Protein AF-A0A919R5H4-F1 (afdb_monomer_lite)

Radius of gyration: 17.79 Å; chains: 1; bounding box: 46×40×50 Å

Organism: NCBI:txid1381558

Sequence (197 aa):
MDTLALVDDRVAYSLDEGGVFTVPLAGGRVRAVPGAGHHHILSWPWVGTPGEHPPSDGTPTFATIRNVDTGEVRAALVKPGERWVHCGVARCQGGFAEGRPFQRSRDGTGQTALPGGASVRGLALDRFYTVHYFARPGRPQSLCDLVTGKCGDLGLRELPAARSGTVILPEVDTRLLDYEVGDQHVVIDLERITRTG

Foldseek 3Di:
DPDWDDDPQWIWAADPQWWIWIAGPVGDDIDTQPPGGRWGPQDPPKTAPDDPDDPPPQDEHRQWIARSVPRDIAGADDDPQWGPWYDHPFKIWTAGPVQWIWIDTRPRPPIDTDDGQWDWDDCAPVFWIKIFRPPDAQRWIWIAGPVVRDIDTPLHGFDPDDDDGPPQPQPRGNFWTWGDDVPDIDIDGNVPPDPPD

pLDDT: mean 84.37, std 13.57, range [37.03, 97.69]

Secondary structure (DSSP, 8-state):
---EEEETTEEEEE-TTS-EEEEETT----EEPTT-TT-EEEETTEEEES-SS--TTTPPBTSEEEETTT--EEEPP--TTEEEEEE-SSEEEEEETTTEEEEEETTS-S-EEPPTTSEEEEEETTTEEEEE-TTSTT--EEEEETTT--EEE------SSSSS------EE-SSEEEEEETTEEEEEEGGG-----

Structure (mmCIF, N/CA/C/O backbone):
data_AF-A0A919R5H4-F1
#
_entry.id   AF-A0A919R5H4-F1
#
loop_
_atom_site.group_PDB
_atom_site.id
_atom_site.type_symbol
_atom_site.label_atom_id
_atom_site.label_alt_id
_atom_site.label_comp_id
_atom_site.label_asym_id
_atom_site.label_entity_id
_atom_site.label_seq_id
_atom_site.pdbx_PDB_ins_code
_atom_site.Cartn_x
_atom_site.Cartn_y
_atom_site.Cartn_z
_atom_site.occupancy
_atom_site.B_iso_or_equiv
_atom_site.auth_seq_id
_atom_site.auth_comp_id
_atom_site.auth_asym_id
_atom_site.auth_atom_id
_atom_site.pdbx_PDB_model_num
ATOM 1 N N . MET A 1 1 ? -15.283 6.751 -1.195 1.00 57.06 1 MET A N 1
ATOM 2 C CA . MET A 1 1 ? -14.921 5.456 -0.576 1.00 57.06 1 MET A CA 1
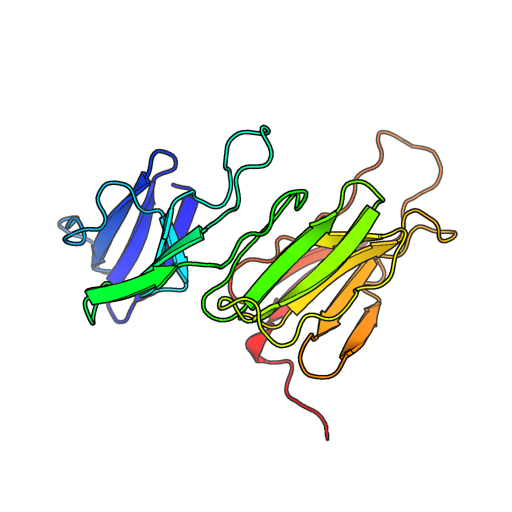ATOM 3 C C . MET A 1 1 ? -13.641 5.079 -1.256 1.00 57.06 1 MET A C 1
ATOM 5 O O . MET A 1 1 ? -13.663 4.973 -2.476 1.00 57.06 1 MET A O 1
ATOM 9 N N . ASP A 1 2 ? -12.573 4.931 -0.487 1.00 81.38 2 ASP A N 1
ATOM 10 C CA . ASP A 1 2 ? -11.224 4.793 -1.030 1.00 81.38 2 ASP A CA 1
ATOM 11 C C . ASP A 1 2 ? -10.798 3.324 -1.100 1.00 81.38 2 ASP A C 1
ATOM 13 O O . ASP A 1 2 ? -10.317 2.879 -2.134 1.00 81.38 2 ASP A O 1
ATOM 17 N N . THR A 1 3 ? -11.064 2.546 -0.048 1.00 87.56 3 THR A N 1
ATOM 18 C CA . THR A 1 3 ? -10.654 1.141 0.061 1.00 87.56 3 THR A CA 1
ATOM 19 C C . THR A 1 3 ? -11.752 0.300 0.709 1.00 87.56 3 THR A C 1
ATOM 21 O O . THR A 1 3 ? -12.469 0.763 1.602 1.00 87.56 3 THR A O 1
ATOM 24 N N . LEU A 1 4 ? -11.859 -0.968 0.303 1.00 91.12 4 LEU A N 1
ATOM 25 C CA . LEU A 1 4 ? -12.694 -1.977 0.956 1.00 91.12 4 LEU A CA 1
ATOM 26 C C .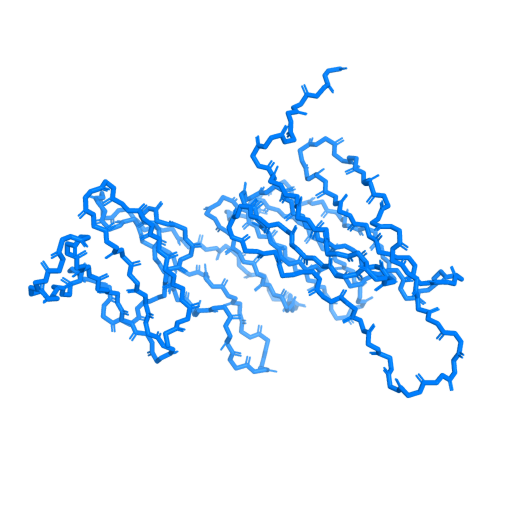 LEU A 1 4 ? -11.937 -3.292 1.155 1.00 91.12 4 LEU A C 1
ATOM 28 O O . LEU A 1 4 ? -10.999 -3.602 0.427 1.00 91.12 4 LEU A O 1
ATOM 32 N N . ALA A 1 5 ? -12.384 -4.084 2.123 1.00 90.12 5 ALA A N 1
ATOM 33 C CA . ALA A 1 5 ? -11.915 -5.436 2.376 1.00 90.12 5 ALA A CA 1
ATOM 34 C C . ALA A 1 5 ? -13.089 -6.339 2.775 1.00 90.12 5 ALA A C 1
ATOM 36 O O . ALA A 1 5 ? -13.999 -5.922 3.496 1.00 90.12 5 ALA A O 1
ATOM 37 N N . LEU A 1 6 ? -13.052 -7.594 2.330 1.00 91.12 6 LEU A N 1
ATOM 38 C CA . LEU A 1 6 ? -13.943 -8.640 2.827 1.00 91.12 6 LEU A CA 1
ATOM 39 C C . LEU A 1 6 ? -13.358 -9.221 4.116 1.00 91.12 6 LEU A C 1
ATOM 41 O O . LEU A 1 6 ? -12.192 -9.609 4.147 1.00 91.12 6 LEU A O 1
ATOM 45 N N . VAL A 1 7 ? -14.169 -9.270 5.169 1.00 91.19 7 VAL A N 1
ATOM 46 C CA . VAL A 1 7 ? -13.780 -9.731 6.506 1.00 91.19 7 VAL A CA 1
ATOM 47 C C . VAL A 1 7 ? -14.868 -10.665 7.009 1.00 91.19 7 VAL A C 1
ATOM 49 O O . VAL A 1 7 ? -15.919 -10.206 7.453 1.00 91.19 7 VAL A O 1
ATOM 52 N N . ASP A 1 8 ? -14.627 -11.970 6.913 1.00 91.69 8 ASP A N 1
ATOM 53 C CA . ASP A 1 8 ? -15.598 -13.012 7.257 1.00 91.69 8 ASP A CA 1
ATOM 54 C C . ASP A 1 8 ? -16.975 -12.771 6.599 1.00 91.69 8 ASP A C 1
ATOM 56 O O . ASP A 1 8 ? -17.109 -12.828 5.376 1.00 91.69 8 ASP A O 1
ATOM 60 N N . ASP A 1 9 ? -18.004 -12.480 7.399 1.00 95.12 9 ASP A N 1
ATOM 61 C CA . ASP A 1 9 ? -19.378 -12.211 6.974 1.00 95.12 9 ASP A CA 1
ATOM 62 C C . ASP A 1 9 ? -19.665 -10.713 6.755 1.00 95.12 9 ASP A C 1
ATOM 64 O O . ASP A 1 9 ? -20.827 -10.288 6.736 1.00 95.12 9 ASP A O 1
ATOM 68 N N . ARG A 1 10 ? -18.624 -9.884 6.614 1.00 96.00 10 ARG A N 1
ATOM 69 C CA . ARG A 1 10 ? -18.712 -8.417 6.590 1.00 96.00 10 ARG A CA 1
ATOM 70 C C . ARG A 1 10 ? -17.859 -7.803 5.486 1.00 96.00 10 ARG A C 1
ATOM 72 O O . ARG A 1 10 ? -16.877 -8.373 5.023 1.00 96.00 10 ARG A O 1
ATOM 79 N N . VAL A 1 11 ? -18.212 -6.577 5.129 1.00 96.00 11 VAL A N 1
ATOM 80 C CA . VAL A 1 11 ? -17.353 -5.654 4.387 1.00 96.00 11 VAL A CA 1
ATOM 81 C C . VAL A 1 11 ? -16.816 -4.631 5.375 1.00 96.00 11 VAL A C 1
ATOM 83 O O . VAL A 1 11 ? -17.603 -3.989 6.074 1.00 96.00 11 VAL A O 1
ATOM 86 N N . ALA A 1 12 ? -15.500 -4.465 5.421 1.00 96.50 12 ALA A N 1
ATOM 87 C CA . ALA A 1 12 ? -14.858 -3.285 5.977 1.00 96.50 12 ALA A CA 1
ATOM 88 C C . ALA A 1 12 ? -14.580 -2.294 4.842 1.00 96.50 12 ALA A C 1
ATOM 90 O O . ALA A 1 12 ? -14.165 -2.703 3.763 1.00 96.50 12 ALA A O 1
ATOM 91 N N . TYR A 1 13 ? -14.805 -1.003 5.060 1.00 95.44 13 TYR A N 1
ATOM 92 C CA . TYR A 1 13 ? -14.504 0.027 4.065 1.00 95.44 13 TYR A CA 1
ATOM 93 C C . TYR A 1 13 ? -14.085 1.337 4.729 1.00 95.44 13 TYR A C 1
ATOM 95 O O . TYR A 1 13 ? -14.475 1.613 5.869 1.00 95.44 13 TYR A O 1
ATOM 103 N N . SER A 1 14 ? -13.305 2.146 4.017 1.00 94.50 14 SER A N 1
ATOM 104 C CA . SER A 1 14 ? -12.934 3.501 4.425 1.00 94.50 14 SER A CA 1
ATOM 105 C C . SER A 1 14 ? -13.488 4.575 3.486 1.00 94.50 14 SER A C 1
ATOM 107 O O . SER A 1 14 ? -13.929 4.312 2.361 1.00 94.50 14 SER A O 1
ATOM 109 N N . LEU A 1 15 ? -13.578 5.799 4.005 1.00 92.50 15 LEU A N 1
ATOM 110 C CA . LEU A 1 15 ? -14.010 6.980 3.260 1.00 92.50 15 LEU A CA 1
ATOM 111 C C . LEU A 1 15 ? -12.802 7.817 2.829 1.00 92.50 15 LEU A C 1
ATOM 113 O O . LEU A 1 15 ? -11.768 7.803 3.489 1.00 92.50 15 LEU A O 1
ATOM 117 N N . ASP A 1 16 ? -12.976 8.612 1.773 1.00 85.88 16 ASP A N 1
ATOM 118 C CA . ASP A 1 16 ? -11.892 9.412 1.177 1.00 85.88 16 ASP A CA 1
ATOM 119 C C . ASP A 1 16 ? -11.369 10.491 2.139 1.00 85.88 16 ASP A C 1
ATOM 121 O O . ASP A 1 16 ? -10.184 10.804 2.147 1.00 85.88 16 ASP A O 1
ATOM 125 N N . GLU A 1 17 ? -12.240 11.027 2.997 1.00 86.88 17 GLU A N 1
ATOM 126 C CA . GLU A 1 17 ? -11.883 11.982 4.059 1.00 86.88 17 GLU A CA 1
ATOM 127 C C . GLU A 1 17 ? -11.378 11.291 5.345 1.00 86.88 17 GLU A C 1
ATOM 129 O O . GLU A 1 17 ? -11.086 11.948 6.346 1.00 86.88 17 GLU A O 1
ATOM 134 N N . GLY A 1 18 ? -11.273 9.960 5.327 1.00 85.94 18 GLY A N 1
ATOM 135 C CA . GLY A 1 18 ? -10.966 9.119 6.476 1.00 85.94 18 GLY A CA 1
ATOM 136 C C . GLY A 1 18 ? -12.213 8.631 7.219 1.00 85.94 18 GLY A C 1
ATOM 137 O O . GLY A 1 18 ? -13.327 9.129 7.054 1.00 85.94 18 GLY A O 1
ATOM 138 N N . GLY A 1 19 ? -12.015 7.611 8.053 1.00 96.06 19 GLY A N 1
ATOM 139 C CA . GLY A 1 19 ? -13.081 6.933 8.786 1.00 96.06 19 GLY A CA 1
ATOM 140 C C . GLY A 1 19 ? -13.311 5.528 8.250 1.00 96.06 19 GLY A C 1
ATOM 141 O O . GLY A 1 19 ? -13.574 5.343 7.064 1.00 96.06 19 GLY A O 1
ATOM 142 N N . VAL A 1 20 ? -13.230 4.538 9.140 1.00 97.50 20 VAL A N 1
ATOM 143 C CA . VAL A 1 20 ? -13.392 3.119 8.796 1.00 97.50 20 VAL A CA 1
ATOM 144 C C . VAL A 1 20 ? -14.684 2.569 9.381 1.00 97.50 20 VAL A C 1
ATOM 146 O O . VAL A 1 20 ? -15.008 2.788 10.553 1.00 97.50 20 VAL A O 1
ATOM 149 N N . PHE A 1 21 ? -15.414 1.819 8.566 1.00 97.69 21 PHE A N 1
ATOM 150 C CA . PHE A 1 21 ? -16.719 1.266 8.888 1.00 97.69 21 PHE A CA 1
ATOM 151 C C . PHE A 1 21 ? -16.797 -0.209 8.504 1.00 97.69 21 PHE A C 1
ATOM 153 O O . PHE A 1 21 ? -16.031 -0.699 7.681 1.00 97.69 21 PHE A O 1
ATOM 160 N N . THR A 1 22 ? -17.751 -0.915 9.104 1.00 97.62 22 THR A N 1
ATOM 161 C CA . THR A 1 22 ? -18.103 -2.292 8.754 1.00 97.62 22 THR A CA 1
ATOM 162 C C . THR A 1 22 ? -19.600 -2.427 8.518 1.00 97.62 22 THR A C 1
ATOM 164 O O . THR A 1 22 ? -20.409 -1.748 9.159 1.00 97.62 22 THR A O 1
ATOM 167 N N . VAL A 1 23 ? -19.983 -3.329 7.620 1.00 97.62 23 VAL A N 1
ATOM 168 C CA . VAL A 1 23 ? -21.377 -3.695 7.349 1.00 97.62 23 VAL A CA 1
ATOM 169 C C . VAL A 1 23 ? -21.468 -5.200 7.064 1.00 97.62 23 VAL A C 1
ATOM 171 O O . VAL A 1 23 ? -20.581 -5.727 6.397 1.00 97.62 23 VAL A O 1
ATOM 174 N N . PRO A 1 24 ? -22.484 -5.930 7.566 1.00 97.50 24 PRO A N 1
ATOM 175 C CA . PRO A 1 24 ? -22.670 -7.336 7.207 1.00 97.50 24 PRO A CA 1
ATOM 176 C C . PRO A 1 24 ? -22.891 -7.514 5.699 1.00 97.50 24 PRO A C 1
ATOM 178 O O . PRO A 1 24 ? -23.584 -6.707 5.081 1.00 97.50 24 PRO A O 1
ATOM 181 N N . LEU A 1 25 ? -22.371 -8.600 5.123 1.00 95.62 25 LEU A N 1
ATOM 182 C CA . LEU A 1 25 ? -22.540 -8.935 3.702 1.00 95.62 25 LEU A CA 1
ATOM 183 C C . LEU A 1 25 ? -24.003 -9.170 3.322 1.00 95.62 25 LEU A C 1
ATOM 185 O O . LEU A 1 25 ? -24.420 -8.825 2.222 1.00 95.62 25 LEU A O 1
ATOM 189 N N . ALA A 1 26 ? -24.803 -9.692 4.253 1.00 95.56 26 ALA A N 1
ATOM 190 C CA . ALA A 1 26 ? -26.250 -9.830 4.086 1.00 95.56 26 ALA A CA 1
ATOM 191 C C . ALA A 1 26 ? -27.002 -8.478 4.091 1.00 95.56 26 ALA A C 1
ATOM 193 O O . ALA A 1 26 ? -28.226 -8.451 3.971 1.00 95.56 26 ALA A O 1
ATOM 194 N N . GLY A 1 27 ? -26.288 -7.360 4.249 1.00 92.62 27 GLY A N 1
ATOM 195 C CA . GLY A 1 27 ? -26.850 -6.034 4.463 1.00 92.62 27 GLY A CA 1
ATOM 196 C C . GLY A 1 27 ? -27.203 -5.772 5.930 1.00 92.62 27 GLY A C 1
ATOM 197 O O . GLY A 1 27 ? -27.227 -6.668 6.775 1.00 92.62 27 GLY A O 1
ATOM 198 N N . GLY A 1 28 ? -27.460 -4.503 6.255 1.00 94.94 28 GLY A N 1
ATOM 199 C CA . GLY A 1 28 ? -27.881 -4.087 7.592 1.00 94.94 28 GLY A CA 1
ATOM 200 C C . GLY A 1 28 ? -27.190 -2.820 8.081 1.00 94.94 28 GLY A C 1
ATOM 201 O O . GLY A 1 28 ? -26.788 -1.956 7.305 1.00 94.94 28 GLY A O 1
ATOM 202 N N . ARG A 1 29 ? -27.087 -2.688 9.407 1.00 96.75 29 ARG A N 1
ATOM 203 C CA . ARG A 1 29 ? -26.566 -1.477 10.049 1.00 96.75 29 ARG A CA 1
ATOM 204 C C . ARG A 1 29 ? -25.050 -1.361 9.882 1.00 96.75 29 ARG A C 1
ATOM 206 O O . ARG A 1 29 ? -24.311 -2.200 10.397 1.00 96.75 29 ARG A O 1
ATOM 213 N N . VAL A 1 30 ? -24.616 -0.255 9.282 1.00 97.12 30 VAL A N 1
ATOM 214 C CA . VAL A 1 30 ? -23.219 0.198 9.270 1.00 97.12 30 VAL A CA 1
ATOM 215 C C . VAL A 1 30 ? -22.747 0.503 10.695 1.00 97.12 30 VAL A C 1
ATOM 217 O O . VAL A 1 30 ? -23.456 1.146 11.477 1.00 97.12 30 VAL A O 1
ATOM 220 N N . ARG A 1 31 ? -21.537 0.057 11.040 1.00 97.44 31 ARG A N 1
ATOM 221 C CA . ARG A 1 31 ? -20.882 0.313 12.329 1.00 97.44 31 ARG A CA 1
ATOM 222 C C . ARG A 1 31 ? -19.518 0.949 12.105 1.00 97.44 31 ARG A C 1
ATOM 224 O O . ARG A 1 31 ? -18.705 0.396 11.375 1.00 97.44 31 ARG A O 1
ATOM 231 N N . ALA A 1 32 ? -19.255 2.073 12.765 1.00 97.56 32 ALA A N 1
ATOM 232 C CA . ALA A 1 32 ? -17.914 2.645 12.805 1.00 97.56 32 ALA A CA 1
ATOM 233 C C . ALA A 1 32 ? -16.954 1.700 13.541 1.00 97.56 32 ALA A C 1
ATOM 235 O O . ALA A 1 32 ? -17.324 1.110 14.561 1.00 97.56 32 ALA A O 1
ATOM 236 N N . VAL A 1 33 ? -15.729 1.576 13.035 1.00 97.31 33 VAL A N 1
ATOM 237 C CA . VAL A 1 33 ? -14.657 0.835 13.701 1.00 97.31 33 VAL A CA 1
ATOM 238 C C . VAL A 1 33 ? -14.062 1.722 14.804 1.00 97.31 33 VAL A C 1
ATOM 240 O O . VAL A 1 33 ? -13.615 2.840 14.518 1.00 97.31 33 VAL A O 1
ATOM 243 N N . PRO A 1 34 ? -14.062 1.278 16.075 1.00 95.06 34 PRO A N 1
ATOM 244 C CA . PRO A 1 34 ? -13.534 2.073 17.179 1.00 95.06 34 PRO A CA 1
ATOM 245 C C . PRO A 1 34 ? -12.084 2.518 16.948 1.00 95.06 34 PRO A C 1
ATOM 247 O O . PRO A 1 34 ? -11.234 1.732 16.542 1.00 95.06 34 PRO A O 1
ATOM 250 N N . GLY A 1 35 ? -11.795 3.796 17.209 1.00 92.50 35 GLY A N 1
ATOM 251 C CA . GLY A 1 35 ? -10.446 4.359 17.065 1.00 92.50 35 GLY A CA 1
ATOM 252 C C . GLY A 1 35 ? -9.987 4.623 15.623 1.00 92.50 35 GLY A C 1
ATOM 253 O O . GLY A 1 35 ? -8.880 5.123 15.439 1.00 92.50 35 GLY A O 1
ATOM 254 N N . ALA A 1 36 ? -10.824 4.355 14.615 1.00 96.12 36 ALA A N 1
ATOM 255 C CA . ALA A 1 36 ? -10.475 4.478 13.198 1.00 96.12 36 ALA A CA 1
ATOM 256 C C . ALA A 1 36 ? -11.157 5.665 12.481 1.00 96.12 36 ALA A C 1
ATOM 258 O O . ALA A 1 36 ? -11.194 5.706 11.257 1.00 96.12 36 ALA A O 1
ATOM 259 N N . GLY A 1 37 ? -11.681 6.649 13.223 1.00 94.94 37 GLY A N 1
ATOM 260 C CA . GLY A 1 37 ? -12.508 7.747 12.685 1.00 94.94 37 GLY A CA 1
ATOM 261 C C . GLY A 1 37 ? -11.820 8.711 11.706 1.00 94.94 37 GLY A C 1
ATOM 262 O O . GLY A 1 37 ? -12.507 9.421 10.989 1.00 94.94 37 GLY A O 1
ATOM 263 N N . HIS A 1 38 ? -10.487 8.708 11.655 1.00 93.69 38 HIS A N 1
ATOM 264 C CA . HIS A 1 38 ? -9.682 9.487 10.702 1.00 93.69 38 HIS A CA 1
ATOM 265 C C . HIS A 1 38 ? -8.728 8.609 9.886 1.00 93.69 38 HIS A C 1
ATOM 267 O O . HIS A 1 38 ? -7.829 9.127 9.241 1.00 93.69 38 HIS A O 1
ATOM 273 N N . HIS A 1 39 ? -8.858 7.285 9.990 1.00 96.44 39 HIS A N 1
ATOM 274 C CA . HIS A 1 39 ? -7.941 6.350 9.346 1.00 96.44 39 HIS A CA 1
ATOM 275 C C . HIS A 1 39 ? -8.505 5.870 8.010 1.00 96.44 39 HIS A C 1
ATOM 277 O O . HIS A 1 39 ? -9.717 5.888 7.795 1.00 96.44 39 HIS A O 1
ATOM 283 N N . HIS A 1 40 ? -7.608 5.382 7.164 1.00 95.12 40 HIS A N 1
ATOM 284 C CA . HIS A 1 40 ? -7.896 4.707 5.904 1.00 95.12 40 HIS A CA 1
ATOM 285 C C . HIS A 1 40 ? -7.494 3.238 6.026 1.00 95.12 40 HIS A C 1
ATOM 287 O O . HIS A 1 40 ? -6.570 2.919 6.783 1.00 95.12 40 HIS A O 1
ATOM 293 N N . ILE A 1 41 ? -8.161 2.331 5.313 1.00 93.75 41 ILE A N 1
ATOM 294 C CA . ILE A 1 41 ? -7.731 0.930 5.275 1.00 93.75 41 ILE A CA 1
ATOM 295 C C . ILE A 1 41 ? -6.452 0.841 4.435 1.00 93.75 41 ILE A C 1
ATOM 297 O O . ILE A 1 41 ? -6.463 1.178 3.255 1.00 93.75 41 ILE A O 1
ATOM 301 N N . LEU A 1 42 ? -5.367 0.360 5.052 1.00 91.38 42 LEU A N 1
ATOM 302 C CA . LEU A 1 42 ? -4.140 -0.028 4.348 1.00 91.38 42 LEU A CA 1
ATOM 303 C C . LEU A 1 42 ? -4.249 -1.480 3.872 1.00 91.38 42 LEU A C 1
ATOM 305 O O . LEU A 1 42 ? -4.064 -1.795 2.705 1.00 91.38 42 LEU A O 1
ATOM 309 N N . SER A 1 43 ? -4.525 -2.378 4.814 1.00 90.12 43 SER A N 1
ATOM 310 C CA . SER A 1 43 ? -4.737 -3.806 4.587 1.00 90.12 43 SER A CA 1
ATOM 311 C C . SER A 1 43 ? -5.373 -4.351 5.848 1.00 90.12 43 SER A C 1
ATOM 313 O O . SER A 1 43 ? -4.754 -4.285 6.907 1.00 90.12 43 SER A O 1
ATOM 315 N N . TRP A 1 44 ? -6.619 -4.816 5.780 1.00 92.31 44 TRP A N 1
ATOM 316 C CA . TRP A 1 44 ? -7.339 -5.229 6.983 1.00 92.31 44 TRP A CA 1
ATOM 317 C C . TRP A 1 44 ? -6.551 -6.295 7.778 1.00 92.31 44 TRP A C 1
ATOM 319 O O . TRP A 1 44 ? -6.067 -7.251 7.170 1.00 92.31 44 TRP A O 1
ATOM 329 N N . PRO A 1 45 ? -6.400 -6.170 9.117 1.00 95.44 45 PRO A N 1
ATOM 330 C CA . PRO A 1 45 ? -7.015 -5.190 10.032 1.00 95.44 45 PRO A CA 1
ATOM 331 C C . PRO A 1 45 ? -6.176 -3.922 10.299 1.00 95.44 45 PRO A C 1
ATOM 333 O O . PRO A 1 45 ? -6.418 -3.195 11.264 1.00 95.44 45 PRO A O 1
ATOM 336 N N . TRP A 1 46 ? -5.162 -3.638 9.488 1.00 96.12 46 TRP A N 1
ATOM 337 C CA . TRP A 1 46 ? -4.349 -2.428 9.580 1.00 96.12 46 TRP A CA 1
ATOM 338 C C . TRP A 1 46 ? -5.007 -1.237 8.885 1.00 96.12 46 TRP A C 1
ATOM 340 O O . TRP A 1 46 ? -5.249 -1.230 7.675 1.00 96.12 46 TRP A O 1
ATOM 350 N N . VAL A 1 47 ? -5.233 -0.192 9.673 1.00 96.56 47 VAL A N 1
ATOM 351 C CA . VAL A 1 47 ? -5.737 1.111 9.233 1.00 96.56 47 VAL A CA 1
ATOM 352 C C . VAL A 1 47 ? -4.700 2.178 9.558 1.00 96.56 47 VAL A C 1
ATOM 354 O O . VAL A 1 47 ? -3.952 2.026 10.520 1.00 96.56 47 VAL A O 1
ATOM 357 N N . GLY A 1 48 ? -4.618 3.265 8.802 1.00 95.38 48 GLY A N 1
ATOM 358 C CA . GLY A 1 48 ? -3.552 4.241 9.011 1.00 95.38 48 GLY A CA 1
ATOM 359 C C . GLY A 1 48 ? -3.839 5.634 8.500 1.00 95.38 48 GLY A C 1
ATOM 360 O O . GLY A 1 48 ? -4.866 5.897 7.878 1.00 95.38 48 GLY A O 1
ATOM 361 N N . THR A 1 49 ? -2.900 6.520 8.807 1.00 93.62 49 THR A N 1
ATOM 362 C CA . THR A 1 49 ? -2.859 7.896 8.330 1.00 93.62 49 THR A CA 1
ATOM 363 C C . THR A 1 49 ? -1.419 8.312 8.021 1.00 93.62 49 THR A C 1
ATOM 365 O O . THR A 1 49 ? -0.470 7.815 8.645 1.00 93.62 49 THR A O 1
ATOM 368 N N . PRO A 1 50 ? -1.229 9.268 7.104 1.00 91.94 50 PRO A N 1
ATOM 369 C CA . PRO A 1 50 ? -2.170 9.705 6.055 1.00 91.94 50 PRO A CA 1
ATOM 370 C C . PRO A 1 50 ? -2.587 8.551 5.121 1.00 91.94 50 PRO A C 1
ATOM 372 O O . PRO A 1 50 ? -1.915 7.525 5.111 1.00 91.94 50 PRO A O 1
ATOM 375 N N . GLY A 1 51 ? -3.707 8.669 4.401 1.00 88.25 51 GLY A N 1
ATOM 376 C CA . GLY A 1 51 ? -4.168 7.636 3.457 1.00 88.25 51 GLY A CA 1
ATOM 377 C C . GLY A 1 51 ? -3.314 7.530 2.187 1.00 88.25 51 GLY A C 1
ATOM 378 O O . GLY A 1 51 ? -2.240 8.126 2.099 1.00 88.25 51 GLY A O 1
ATOM 379 N N . GLU A 1 52 ? -3.810 6.797 1.185 1.00 82.25 52 GLU A N 1
ATOM 380 C CA . GLU A 1 52 ? -3.097 6.553 -0.086 1.00 82.25 52 GLU A CA 1
ATOM 381 C C . GLU A 1 52 ? -2.914 7.814 -0.942 1.00 82.25 52 GLU A C 1
ATOM 383 O O . GLU A 1 52 ? -1.963 7.928 -1.713 1.00 82.25 52 GLU A O 1
ATOM 388 N N . HIS A 1 53 ? -3.795 8.797 -0.755 1.00 79.94 53 HIS A N 1
ATOM 389 C CA . HIS A 1 53 ? -3.818 10.047 -1.509 1.00 79.94 53 HIS A CA 1
ATOM 390 C C . HIS A 1 53 ? -3.507 11.248 -0.599 1.00 79.94 53 HIS A C 1
ATOM 392 O O . HIS A 1 53 ? -4.385 12.078 -0.349 1.00 79.94 53 HIS A O 1
ATOM 398 N N . PRO A 1 54 ? -2.283 11.353 -0.046 1.00 75.25 54 PRO A N 1
ATOM 399 C CA . PRO A 1 54 ? -1.903 12.490 0.775 1.00 75.25 54 PRO A CA 1
ATOM 400 C C . PRO A 1 54 ? -1.775 13.751 -0.098 1.00 75.25 54 PRO A C 1
ATOM 402 O O . PRO A 1 54 ? -1.673 13.656 -1.327 1.00 75.25 54 PRO A O 1
ATOM 405 N N . PRO A 1 55 ? -1.721 14.947 0.515 1.00 76.06 55 PRO A N 1
ATOM 406 C CA . PRO A 1 55 ? -1.374 16.165 -0.204 1.00 76.06 55 PRO A CA 1
ATOM 407 C C . PRO A 1 55 ? -0.066 16.007 -0.996 1.00 76.06 55 PRO A C 1
ATOM 409 O O . PRO A 1 55 ? 0.868 15.325 -0.573 1.00 76.06 55 PRO A O 1
ATOM 412 N N . SER A 1 56 ? 0.042 16.697 -2.134 1.00 74.62 56 SER A N 1
ATOM 413 C CA . SER A 1 56 ? 1.227 16.660 -3.011 1.00 74.62 56 SER A CA 1
ATOM 414 C C . SER A 1 56 ? 2.468 17.371 -2.438 1.00 74.62 56 SER A C 1
ATOM 416 O O . SER A 1 56 ? 3.359 17.768 -3.188 1.00 74.62 56 SER A O 1
ATOM 418 N N . ASP A 1 57 ? 2.536 17.559 -1.121 1.00 80.62 57 ASP A N 1
ATOM 419 C CA . ASP A 1 57 ? 3.631 18.211 -0.394 1.00 80.62 57 ASP A CA 1
ATOM 420 C C . ASP A 1 57 ? 4.760 17.239 0.002 1.00 80.62 57 ASP A C 1
ATOM 422 O O . ASP A 1 57 ? 5.739 17.634 0.636 1.00 80.62 57 ASP A O 1
ATOM 426 N N . GLY A 1 58 ? 4.654 15.974 -0.415 1.00 79.38 58 GLY A N 1
ATOM 427 C CA . GLY A 1 58 ? 5.625 14.926 -0.105 1.00 79.38 58 GLY A CA 1
ATOM 428 C C . GLY A 1 58 ? 5.363 14.218 1.221 1.00 79.38 58 GLY A C 1
ATOM 429 O O . GLY A 1 58 ? 6.220 13.451 1.664 1.00 79.38 58 GLY A O 1
ATOM 430 N N . THR A 1 59 ? 4.200 14.446 1.833 1.00 88.19 59 THR A N 1
ATOM 431 C CA . THR A 1 59 ? 3.765 13.725 3.024 1.00 88.19 59 THR A CA 1
ATOM 432 C C . THR A 1 59 ? 3.786 12.202 2.794 1.00 88.19 59 THR A C 1
ATOM 434 O O . THR A 1 59 ? 3.259 11.726 1.787 1.00 88.19 59 THR A O 1
ATOM 437 N N . PRO A 1 60 ? 4.388 11.418 3.709 1.00 90.25 60 PRO A N 1
ATOM 438 C CA . PRO A 1 60 ? 4.426 9.961 3.606 1.00 90.25 60 PRO A CA 1
ATOM 439 C C . PRO A 1 60 ? 3.030 9.337 3.748 1.00 90.25 60 PRO A C 1
ATOM 441 O O . PRO A 1 60 ? 2.285 9.713 4.655 1.00 90.25 60 PRO A O 1
ATOM 444 N N . THR A 1 61 ? 2.694 8.341 2.922 1.00 91.19 61 THR A N 1
ATOM 445 C CA . THR A 1 61 ? 1.460 7.554 3.109 1.00 91.19 61 THR A CA 1
ATOM 446 C C . THR A 1 61 ? 1.627 6.548 4.239 1.00 91.19 61 THR A C 1
ATOM 448 O O . THR A 1 61 ? 2.711 5.997 4.458 1.00 91.19 61 THR A O 1
ATOM 451 N N . PHE A 1 62 ? 0.544 6.322 4.981 1.00 93.44 62 PHE A N 1
ATOM 452 C CA . PHE A 1 62 ? 0.437 5.334 6.052 1.00 93.44 62 PHE A CA 1
ATOM 453 C C . PHE A 1 62 ? 1.621 5.360 7.031 1.00 93.44 62 PHE A C 1
ATOM 455 O O . PHE A 1 62 ? 2.089 4.324 7.522 1.00 93.44 62 PHE A O 1
ATOM 462 N N . ALA A 1 63 ? 2.115 6.562 7.341 1.00 94.25 63 ALA A N 1
ATOM 463 C CA . ALA A 1 63 ? 3.244 6.774 8.242 1.00 94.25 63 ALA A CA 1
ATOM 464 C C . ALA A 1 63 ? 2.948 6.283 9.665 1.00 94.25 63 ALA A C 1
ATOM 466 O O . ALA A 1 63 ? 3.850 5.820 10.360 1.00 94.25 63 ALA A O 1
ATOM 467 N N . THR A 1 64 ? 1.682 6.305 10.082 1.00 96.00 64 THR A N 1
ATOM 468 C CA . THR A 1 64 ? 1.206 5.659 11.309 1.00 96.00 64 THR A CA 1
ATOM 469 C C . THR A 1 64 ? 0.086 4.689 10.967 1.00 96.00 64 THR A C 1
ATOM 471 O O . THR A 1 64 ? -0.850 5.049 10.260 1.00 96.00 64 THR A O 1
ATOM 474 N N . ILE A 1 65 ? 0.179 3.458 11.469 1.00 97.06 65 ILE A N 1
ATOM 475 C CA . ILE A 1 65 ? -0.855 2.432 11.305 1.00 97.06 65 ILE A CA 1
ATOM 476 C C . ILE A 1 65 ? -1.261 1.866 12.660 1.00 97.06 65 ILE A C 1
ATOM 478 O O . ILE A 1 65 ? -0.465 1.841 13.601 1.00 97.06 65 ILE A O 1
ATOM 482 N N . ARG A 1 66 ? -2.492 1.378 12.734 1.00 97.69 66 ARG A 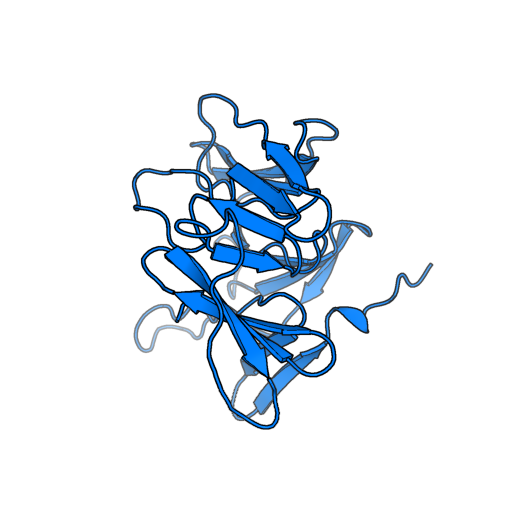N 1
ATOM 483 C CA . ARG A 1 66 ? -3.100 0.703 13.870 1.00 97.69 66 ARG A CA 1
ATOM 484 C C . ARG A 1 66 ? -3.742 -0.592 13.395 1.00 97.69 66 ARG A C 1
ATOM 486 O O . ARG A 1 66 ? -4.485 -0.580 12.421 1.00 97.69 66 ARG A O 1
ATOM 493 N N . ASN A 1 67 ? -3.513 -1.678 14.115 1.00 97.62 67 ASN A N 1
ATOM 494 C CA . ASN A 1 67 ? -4.310 -2.885 13.986 1.00 97.62 67 ASN A CA 1
ATOM 495 C C . ASN A 1 67 ? -5.589 -2.703 14.811 1.00 97.62 67 ASN A C 1
ATOM 497 O O . ASN A 1 67 ? -5.514 -2.463 16.018 1.00 97.62 67 ASN A O 1
ATOM 501 N N . VAL A 1 68 ? -6.756 -2.753 14.173 1.00 97.19 68 VAL A N 1
ATOM 502 C CA . VAL A 1 68 ? -8.032 -2.482 14.858 1.00 97.19 68 VAL A CA 1
ATOM 503 C C . VAL A 1 68 ? -8.515 -3.639 15.730 1.00 97.19 68 VAL A C 1
ATOM 505 O O . VAL A 1 68 ? -9.312 -3.404 16.636 1.00 97.19 68 VAL A O 1
ATOM 508 N N . ASP A 1 69 ? -7.991 -4.846 15.521 1.00 95.69 69 ASP A N 1
ATOM 509 C CA . ASP A 1 69 ? -8.329 -6.020 16.328 1.00 95.69 69 ASP A CA 1
ATOM 510 C C . ASP A 1 69 ? -7.489 -6.074 17.609 1.00 95.69 69 ASP A C 1
ATOM 512 O O . ASP A 1 69 ? -7.995 -6.399 18.682 1.00 95.69 69 ASP A O 1
ATOM 516 N N . THR A 1 70 ? -6.198 -5.736 17.518 1.00 96.94 70 THR A N 1
ATOM 517 C CA . THR A 1 70 ? -5.256 -5.838 18.650 1.00 96.94 70 THR A CA 1
ATOM 518 C C . THR A 1 70 ? -4.972 -4.506 19.337 1.00 96.94 70 THR A C 1
ATOM 520 O O . THR A 1 70 ? -4.432 -4.476 20.442 1.00 96.94 70 THR A O 1
ATOM 523 N N . GLY A 1 71 ? -5.290 -3.387 18.686 1.00 96.31 71 GLY A N 1
ATOM 524 C CA . GLY A 1 71 ? -4.931 -2.045 19.136 1.00 96.31 71 GLY A CA 1
ATOM 525 C C . GLY A 1 71 ? -3.454 -1.684 18.939 1.00 96.31 71 GLY A C 1
ATOM 526 O O . GLY A 1 71 ? -3.079 -0.554 19.263 1.00 96.31 71 GLY A O 1
ATOM 527 N N . GLU A 1 72 ? -2.632 -2.594 18.402 1.00 97.69 72 GLU A N 1
ATOM 528 C CA . GLU A 1 72 ? -1.212 -2.367 18.121 1.00 97.69 72 GLU A CA 1
ATOM 529 C C . GLU A 1 72 ? -1.027 -1.158 17.197 1.00 97.69 72 GLU A C 1
ATOM 531 O O . GLU A 1 72 ? -1.763 -1.000 16.227 1.00 97.69 72 GLU A O 1
ATOM 536 N N . VAL A 1 73 ? -0.029 -0.315 17.475 1.00 97.06 73 VAL A N 1
ATOM 537 C CA . VAL A 1 73 ? 0.308 0.862 16.663 1.00 97.06 73 VAL A CA 1
ATOM 538 C C . VAL A 1 73 ? 1.741 0.745 16.160 1.00 97.06 73 VAL A C 1
ATOM 540 O O . VAL A 1 73 ? 2.642 0.411 16.927 1.00 97.06 73 VAL A O 1
ATOM 543 N N . ARG A 1 74 ? 1.965 1.065 14.881 1.00 97.31 74 ARG A N 1
ATOM 544 C CA . ARG A 1 74 ? 3.298 1.105 14.268 1.00 97.31 74 ARG A CA 1
ATOM 545 C C . ARG A 1 74 ? 3.528 2.417 13.533 1.00 97.31 74 ARG A C 1
ATOM 547 O O . ARG A 1 74 ? 2.755 2.798 12.652 1.00 97.31 74 ARG A O 1
ATOM 554 N N . ALA A 1 75 ? 4.654 3.054 13.818 1.00 97.06 75 ALA A N 1
ATOM 555 C CA . ALA A 1 75 ? 5.134 4.214 13.078 1.00 97.06 75 ALA A CA 1
ATOM 556 C C . ALA A 1 75 ? 6.212 3.795 12.072 1.00 97.06 75 ALA A C 1
ATOM 558 O O . ALA A 1 75 ? 7.016 2.906 12.353 1.00 97.06 75 ALA A O 1
ATOM 559 N N . ALA A 1 76 ? 6.215 4.425 10.904 1.00 96.50 76 ALA A N 1
ATOM 560 C CA . ALA A 1 76 ? 7.307 4.335 9.953 1.00 96.50 76 ALA A CA 1
ATOM 561 C C . ALA A 1 76 ? 8.409 5.328 10.330 1.00 96.50 76 ALA A C 1
ATOM 563 O O . ALA A 1 76 ? 8.130 6.492 10.624 1.00 96.50 76 ALA A O 1
ATOM 564 N N . LEU A 1 77 ? 9.670 4.900 10.270 1.00 96.38 77 LEU A N 1
ATOM 565 C CA . LEU A 1 77 ? 10.777 5.848 10.258 1.00 96.38 77 LEU A CA 1
ATOM 566 C C . LEU A 1 77 ? 10.781 6.549 8.896 1.00 96.38 77 LEU A C 1
ATOM 568 O O . LEU A 1 77 ? 10.853 5.874 7.870 1.00 96.38 77 LEU A O 1
ATOM 572 N N . VAL A 1 78 ? 10.756 7.881 8.886 1.00 93.12 78 VAL A N 1
ATOM 573 C CA . VAL A 1 78 ? 10.939 8.726 7.693 1.00 93.12 78 VAL A CA 1
ATOM 574 C C . VAL A 1 78 ? 12.114 9.659 7.963 1.00 93.12 78 VAL A C 1
ATOM 576 O O . VAL A 1 78 ? 12.146 10.337 8.989 1.00 93.12 78 VAL A O 1
ATOM 579 N N . LYS A 1 79 ? 13.123 9.647 7.088 1.00 92.06 79 LYS A N 1
ATOM 580 C CA . LYS A 1 79 ? 14.361 10.418 7.276 1.00 92.06 79 LYS A CA 1
ATOM 581 C C . LYS A 1 79 ? 14.274 11.755 6.529 1.00 92.06 79 LYS A C 1
ATOM 583 O O . LYS A 1 79 ? 13.630 11.829 5.481 1.00 92.06 79 LYS A O 1
ATOM 588 N N . PRO A 1 80 ? 14.956 12.809 7.013 1.00 89.88 80 PRO A N 1
ATOM 589 C CA . PRO A 1 80 ? 15.034 14.077 6.296 1.00 89.88 80 PRO A CA 1
ATOM 590 C C . PRO A 1 80 ? 15.528 13.904 4.853 1.00 89.88 80 PRO A C 1
ATOM 592 O O . PRO A 1 80 ? 16.482 13.170 4.596 1.00 89.88 80 PRO A O 1
ATOM 595 N N . GLY A 1 81 ? 14.887 14.603 3.915 1.00 88.62 81 GLY A N 1
ATOM 596 C CA . GLY A 1 81 ? 15.238 14.574 2.490 1.00 88.62 81 GLY A CA 1
ATOM 597 C C . GLY A 1 81 ? 14.604 13.435 1.685 1.00 88.62 81 GLY A C 1
ATOM 598 O O . GLY A 1 81 ? 14.749 13.414 0.459 1.00 88.62 81 GL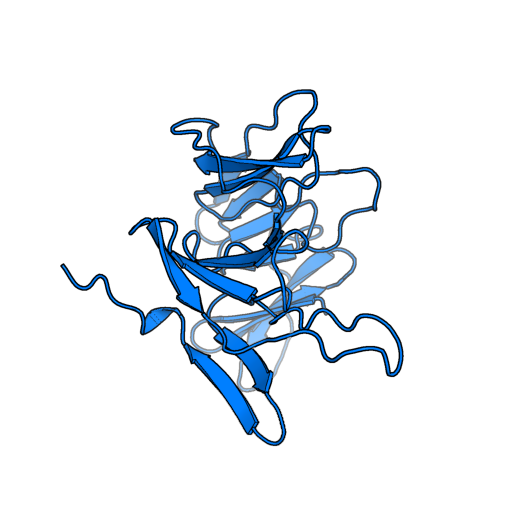Y A O 1
ATOM 599 N N . GLU A 1 82 ? 13.886 12.522 2.339 1.00 91.31 82 GLU A N 1
ATOM 600 C CA . GLU A 1 82 ? 13.070 11.515 1.663 1.00 91.31 82 GLU A CA 1
ATOM 601 C C . GLU A 1 82 ? 11.808 12.133 1.064 1.00 91.31 82 GLU A C 1
ATOM 603 O O . GLU A 1 82 ? 11.270 13.122 1.560 1.00 91.31 82 GLU A O 1
ATOM 608 N N . ARG A 1 83 ? 11.361 11.558 -0.049 1.00 88.19 83 ARG A N 1
ATOM 609 C CA . ARG A 1 83 ? 10.218 12.006 -0.842 1.00 88.19 83 ARG A CA 1
ATOM 610 C C . ARG A 1 83 ? 9.429 10.803 -1.328 1.00 88.19 83 ARG A C 1
ATOM 612 O O . ARG A 1 83 ? 10.009 9.735 -1.536 1.00 88.19 83 ARG A O 1
ATOM 619 N N . TRP A 1 84 ? 8.135 11.012 -1.569 1.00 84.12 84 TRP A N 1
ATOM 620 C CA . TRP A 1 84 ? 7.235 9.995 -2.129 1.00 84.12 84 TRP A CA 1
ATOM 621 C C . TRP A 1 84 ? 7.278 8.686 -1.335 1.00 84.12 84 TRP A C 1
ATOM 623 O O . TRP A 1 84 ? 7.330 7.601 -1.910 1.00 84.12 84 TRP A O 1
ATOM 633 N N . VAL A 1 85 ? 7.363 8.805 -0.008 1.00 90.00 85 VAL A N 1
ATOM 634 C CA . VAL A 1 85 ? 7.474 7.641 0.864 1.00 90.00 85 VAL A CA 1
ATOM 635 C C . VAL A 1 85 ? 6.098 7.009 0.991 1.00 90.00 85 VAL A C 1
ATOM 637 O O . VAL A 1 85 ? 5.169 7.646 1.478 1.00 90.00 85 VAL A O 1
ATOM 640 N N . HIS A 1 86 ? 5.989 5.762 0.558 1.00 89.44 86 HIS A N 1
ATOM 641 C CA . HIS A 1 86 ? 4.792 4.952 0.686 1.00 89.44 86 HIS A CA 1
ATOM 642 C C . HIS A 1 86 ? 5.101 3.726 1.548 1.00 89.44 86 HIS A C 1
ATOM 644 O O . HIS A 1 86 ? 6.104 3.039 1.325 1.00 89.44 86 HIS A O 1
ATOM 650 N N . CYS A 1 87 ? 4.269 3.471 2.557 1.00 91.69 87 CYS A N 1
ATOM 651 C CA . CYS A 1 87 ? 4.508 2.426 3.546 1.00 91.69 87 CYS A CA 1
ATOM 652 C C . CYS A 1 87 ? 3.359 1.419 3.627 1.00 91.69 87 CYS A C 1
ATOM 654 O O . CYS A 1 87 ? 2.215 1.787 3.865 1.00 91.69 87 CYS A O 1
ATOM 656 N N . GLY A 1 88 ? 3.706 0.137 3.548 1.00 91.25 88 GLY A N 1
ATOM 657 C CA . GLY A 1 88 ? 2.849 -0.969 3.944 1.00 91.25 88 GLY A CA 1
ATOM 658 C C . GLY A 1 88 ? 2.976 -1.293 5.439 1.00 91.25 88 GLY A C 1
ATOM 659 O O . GLY A 1 88 ? 3.414 -0.468 6.258 1.00 91.25 88 GLY A O 1
ATOM 660 N N . VAL A 1 89 ? 2.570 -2.505 5.828 1.00 93.44 89 VAL A N 1
ATOM 661 C CA . VAL A 1 89 ? 2.524 -2.927 7.239 1.00 93.44 89 VAL A CA 1
ATOM 662 C C . VAL A 1 89 ? 3.931 -3.140 7.793 1.00 93.44 89 VAL A C 1
ATOM 664 O O . VAL A 1 89 ? 4.222 -2.771 8.936 1.00 93.44 89 VAL A O 1
ATOM 667 N N . ALA A 1 90 ? 4.814 -3.724 6.987 1.00 93.12 90 ALA A N 1
ATOM 668 C CA . ALA A 1 90 ? 6.169 -4.091 7.378 1.00 93.12 90 ALA A CA 1
ATOM 669 C C . ALA A 1 90 ? 7.254 -3.332 6.610 1.00 93.12 90 ALA A C 1
ATOM 671 O O . ALA A 1 90 ? 8.394 -3.275 7.083 1.00 93.12 90 ALA A O 1
ATOM 672 N N . ARG A 1 91 ? 6.941 -2.749 5.449 1.00 92.69 91 ARG A N 1
ATOM 673 C CA . ARG A 1 91 ? 7.938 -2.110 4.584 1.00 92.69 91 ARG A CA 1
ATOM 674 C C . ARG A 1 91 ? 7.540 -0.715 4.148 1.00 92.69 91 ARG A C 1
ATOM 676 O O . ARG A 1 91 ? 6.377 -0.341 4.172 1.00 92.69 91 ARG A O 1
ATOM 683 N N . CYS A 1 92 ? 8.541 0.048 3.737 1.00 92.56 92 CYS A N 1
ATOM 684 C CA . CYS A 1 92 ? 8.367 1.332 3.085 1.00 92.56 92 CYS A CA 1
ATOM 685 C C . CYS A 1 92 ? 9.231 1.392 1.833 1.00 92.56 92 CYS A C 1
ATOM 687 O O . CYS A 1 92 ? 10.366 0.902 1.830 1.00 92.56 92 CYS A O 1
ATOM 689 N N . GLN A 1 93 ? 8.725 2.066 0.810 1.00 89.56 93 GLN A N 1
ATOM 690 C CA . GLN A 1 93 ? 9.511 2.520 -0.325 1.00 89.56 93 GLN A CA 1
ATOM 691 C C . GLN A 1 93 ? 9.455 4.036 -0.422 1.00 89.56 93 GLN A C 1
ATOM 693 O O . GLN A 1 93 ? 8.525 4.666 0.066 1.00 89.56 93 GLN A O 1
ATOM 698 N N . GLY A 1 94 ? 10.434 4.628 -1.083 1.00 89.50 94 GLY A N 1
ATOM 699 C CA . GLY A 1 94 ? 10.418 6.050 -1.384 1.00 89.50 94 GLY A CA 1
ATOM 700 C C . GLY A 1 94 ? 11.586 6.420 -2.270 1.00 89.50 94 GLY A C 1
ATOM 701 O O . GLY A 1 94 ? 12.228 5.558 -2.871 1.00 89.50 94 GLY A O 1
ATOM 702 N N . GLY A 1 95 ? 11.893 7.707 -2.338 1.00 88.88 95 GLY A N 1
ATOM 703 C CA . GLY A 1 95 ? 13.078 8.194 -3.023 1.00 88.88 95 GLY A CA 1
ATOM 704 C C . GLY A 1 95 ? 13.724 9.368 -2.313 1.00 88.88 95 GLY A C 1
ATOM 705 O O . GLY A 1 95 ? 13.174 9.948 -1.383 1.00 88.88 95 GLY A O 1
ATOM 706 N N . PHE A 1 96 ? 14.908 9.734 -2.784 1.00 87.44 96 PHE A N 1
ATOM 707 C CA . PHE A 1 96 ? 15.555 11.004 -2.454 1.00 87.44 96 PHE A CA 1
ATOM 708 C C . PHE A 1 96 ? 15.421 11.981 -3.630 1.00 87.44 96 PHE A C 1
ATOM 710 O O . PHE A 1 96 ? 15.113 11.569 -4.751 1.00 87.44 96 PHE A O 1
ATOM 717 N N . ALA A 1 97 ? 15.686 13.271 -3.395 1.00 75.50 97 ALA A N 1
ATOM 718 C CA . ALA A 1 97 ? 15.576 14.336 -4.404 1.00 75.50 97 ALA A CA 1
ATOM 719 C C . ALA A 1 97 ? 16.354 14.065 -5.715 1.00 75.50 97 ALA A C 1
ATOM 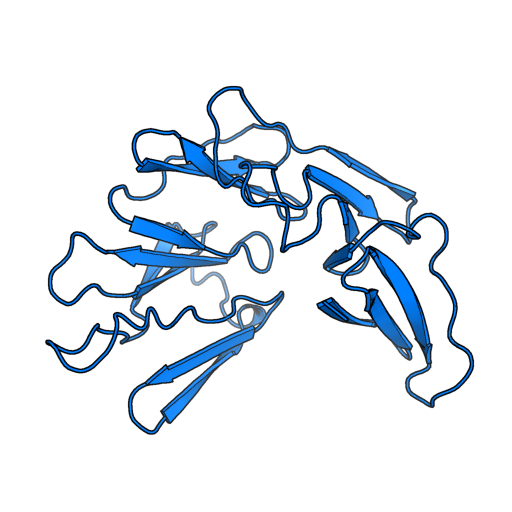721 O O . ALA A 1 97 ? 15.982 14.579 -6.763 1.00 75.50 97 ALA A O 1
ATOM 722 N N . GLU A 1 98 ? 17.383 13.216 -5.672 1.00 72.38 98 GLU A N 1
ATOM 723 C CA . GLU A 1 98 ? 18.227 12.823 -6.811 1.00 72.38 98 GLU A CA 1
ATOM 724 C C . GLU A 1 98 ? 17.648 11.671 -7.659 1.00 72.38 98 GLU A C 1
ATOM 726 O O . GLU A 1 98 ? 18.361 11.076 -8.463 1.00 72.38 98 GLU A O 1
ATOM 731 N N . GLY A 1 99 ? 16.381 11.284 -7.462 1.00 73.12 99 GLY A N 1
ATOM 732 C CA . GLY A 1 99 ? 15.782 10.167 -8.205 1.00 73.12 99 GLY A CA 1
ATOM 733 C C . GLY A 1 99 ? 16.390 8.812 -7.833 1.00 73.12 99 GLY A C 1
ATOM 734 O O . GLY A 1 99 ? 16.513 7.922 -8.674 1.00 73.12 99 GLY A O 1
ATOM 735 N N . ARG A 1 100 ? 16.798 8.671 -6.566 1.00 84.75 100 ARG A N 1
ATOM 736 C CA . ARG A 1 100 ? 17.367 7.448 -5.988 1.00 84.75 100 ARG A CA 1
ATOM 737 C C . ARG A 1 100 ? 16.287 6.711 -5.196 1.00 84.75 100 ARG A C 1
ATOM 739 O O . ARG A 1 100 ? 16.094 7.053 -4.025 1.00 84.75 100 ARG A O 1
ATOM 746 N N . PRO A 1 101 ? 15.556 5.762 -5.807 1.00 87.56 101 PRO A N 1
ATOM 747 C CA . PRO A 1 101 ? 14.523 5.026 -5.102 1.00 87.56 101 PRO A CA 1
ATOM 748 C C . PRO A 1 101 ? 15.137 4.039 -4.104 1.00 87.56 101 PRO A C 1
ATOM 750 O O . PRO A 1 101 ? 16.235 3.512 -4.306 1.00 87.56 101 PRO A O 1
ATOM 753 N N . PHE A 1 102 ? 14.423 3.784 -3.015 1.00 90.44 102 PHE A N 1
ATOM 754 C CA . PHE A 1 102 ? 14.818 2.843 -1.977 1.00 90.44 102 PHE A CA 1
ATOM 755 C C . PHE A 1 102 ? 13.626 2.018 -1.502 1.00 90.44 102 PHE A C 1
ATOM 757 O O . PHE A 1 102 ? 12.478 2.442 -1.610 1.00 90.44 102 PHE A O 1
ATOM 764 N N . GLN A 1 103 ? 13.938 0.874 -0.900 1.00 91.00 103 GLN A N 1
ATOM 765 C CA . GLN A 1 103 ? 13.039 0.133 -0.021 1.00 91.00 103 GLN A CA 1
ATOM 766 C C . GLN A 1 103 ? 13.707 -0.098 1.335 1.00 91.00 103 GLN A C 1
ATOM 768 O O . GLN A 1 103 ? 14.939 -0.110 1.427 1.00 91.00 103 GLN A O 1
ATOM 773 N N . ARG A 1 104 ? 12.912 -0.294 2.386 1.00 93.19 104 ARG A N 1
ATOM 774 C CA . ARG A 1 104 ? 13.388 -0.696 3.715 1.00 93.19 104 ARG A CA 1
ATOM 775 C C . ARG A 1 104 ? 12.273 -1.281 4.573 1.00 93.19 104 ARG A C 1
ATOM 777 O O . ARG A 1 104 ? 11.096 -1.140 4.248 1.00 93.19 104 ARG A O 1
ATOM 784 N N . SER A 1 105 ? 12.648 -1.879 5.698 1.00 94.81 105 SER A N 1
ATOM 785 C CA . SER A 1 105 ? 11.715 -2.177 6.784 1.00 94.81 105 SER A CA 1
ATOM 786 C C . SER A 1 105 ? 11.089 -0.891 7.330 1.00 94.81 105 SER A C 1
ATOM 788 O O . SER A 1 105 ? 11.716 0.171 7.327 1.00 94.81 105 SER A O 1
ATOM 790 N N . ARG A 1 106 ? 9.859 -0.986 7.838 1.00 95.12 106 ARG A N 1
ATOM 791 C CA . ARG A 1 106 ? 9.100 0.142 8.400 1.00 95.12 106 ARG A CA 1
ATOM 792 C C . ARG A 1 106 ? 9.839 0.853 9.540 1.00 95.12 106 ARG A C 1
ATOM 794 O O . ARG A 1 106 ? 9.768 2.072 9.650 1.00 95.12 106 ARG A O 1
ATOM 801 N N . ASP A 1 107 ? 10.602 0.107 10.334 1.00 96.00 107 ASP A N 1
ATOM 802 C CA . ASP A 1 107 ? 11.450 0.630 11.416 1.00 96.00 107 ASP A CA 1
ATOM 803 C C . ASP A 1 107 ? 12.722 1.355 10.930 1.00 96.00 107 ASP A C 1
ATOM 805 O O . ASP A 1 107 ? 13.464 1.922 11.730 1.00 96.00 107 ASP A O 1
ATOM 809 N N . GLY A 1 108 ? 12.983 1.364 9.621 1.00 95.50 108 GLY A N 1
ATOM 810 C CA . GLY A 1 108 ? 14.141 2.014 9.021 1.00 95.50 108 GLY A CA 1
ATOM 811 C C . GLY A 1 108 ? 15.303 1.086 8.664 1.00 95.50 108 GLY A C 1
ATOM 812 O O . GLY A 1 108 ? 16.250 1.538 8.007 1.00 95.50 108 GLY A O 1
ATOM 813 N N . THR A 1 109 ? 15.260 -0.179 9.084 1.00 95.06 109 THR A N 1
ATOM 814 C CA . THR A 1 109 ? 16.352 -1.146 8.901 1.00 95.06 109 THR A CA 1
ATOM 815 C C . THR A 1 109 ? 16.370 -1.761 7.497 1.00 95.06 109 THR A C 1
ATOM 817 O O . THR A 1 109 ? 15.399 -1.688 6.744 1.00 95.06 109 THR A O 1
ATOM 820 N N . GLY A 1 110 ? 17.505 -2.360 7.112 1.00 92.38 110 GLY A N 1
ATOM 821 C CA . GLY A 1 110 ? 17.609 -3.141 5.871 1.00 92.38 110 GLY A CA 1
ATOM 822 C C . GLY A 1 110 ? 17.421 -2.332 4.583 1.00 92.38 110 GLY A C 1
ATOM 823 O O . GLY A 1 110 ? 16.931 -2.862 3.586 1.00 92.38 110 GLY A O 1
ATOM 824 N N . GLN A 1 111 ? 17.772 -1.043 4.597 1.00 93.75 111 GLN A N 1
ATOM 825 C CA . GLN A 1 111 ? 17.584 -0.177 3.437 1.00 93.75 111 GLN A CA 1
ATOM 826 C C . GLN A 1 111 ? 18.391 -0.669 2.234 1.00 93.75 111 GLN A C 1
ATOM 828 O O . GLN A 1 111 ? 19.606 -0.834 2.313 1.00 93.75 111 GLN A O 1
ATOM 833 N N . THR A 1 112 ? 17.708 -0.833 1.104 1.00 89.62 112 THR A N 1
ATOM 834 C CA . THR A 1 112 ? 18.301 -1.249 -0.168 1.00 89.62 112 THR A CA 1
ATOM 835 C C . THR A 1 112 ? 17.908 -0.265 -1.261 1.00 89.62 112 THR A C 1
ATOM 837 O O . THR A 1 112 ? 16.772 0.212 -1.301 1.00 89.62 112 THR A O 1
ATOM 840 N N . ALA A 1 113 ? 18.851 0.059 -2.144 1.00 89.06 113 ALA A N 1
ATOM 841 C CA . ALA A 1 113 ? 18.572 0.880 -3.315 1.00 89.06 113 ALA A CA 1
ATOM 842 C C . ALA A 1 113 ? 17.760 0.080 -4.341 1.00 89.06 113 ALA A C 1
ATOM 844 O O . ALA A 1 113 ? 18.048 -1.088 -4.599 1.00 89.06 113 ALA A O 1
ATOM 845 N N . LEU A 1 114 ? 16.764 0.723 -4.940 1.00 81.62 114 LEU A N 1
ATOM 846 C CA . LEU A 1 114 ? 16.053 0.199 -6.102 1.00 81.62 114 LEU A CA 1
ATOM 847 C C . LEU A 1 114 ? 16.715 0.739 -7.387 1.00 81.62 114 LEU A C 1
ATOM 849 O O . LEU A 1 114 ? 17.452 1.731 -7.323 1.00 81.62 114 LEU A O 1
ATOM 853 N N . PRO A 1 115 ? 16.500 0.110 -8.558 1.00 75.94 115 PRO A N 1
ATOM 854 C CA . PRO A 1 115 ? 17.083 0.578 -9.814 1.00 75.94 115 PRO A CA 1
ATOM 855 C C . PRO A 1 115 ? 16.770 2.058 -10.096 1.00 75.94 115 PRO A C 1
ATOM 857 O O . PRO A 1 115 ? 15.609 2.463 -10.114 1.00 75.94 115 PRO A O 1
ATOM 860 N N . GLY A 1 116 ? 17.812 2.865 -10.320 1.00 71.38 116 GLY A N 1
ATOM 861 C CA . GLY A 1 116 ? 17.680 4.288 -10.652 1.00 71.38 116 GLY A CA 1
ATOM 862 C C . GLY A 1 116 ? 17.115 4.529 -12.057 1.00 71.38 116 GLY A C 1
ATOM 863 O O . GLY A 1 116 ? 17.131 3.641 -12.911 1.00 71.38 116 GLY A O 1
ATOM 864 N N . GLY A 1 117 ? 16.622 5.746 -12.308 1.00 71.38 117 GLY A N 1
ATOM 865 C CA . GLY A 1 117 ? 16.034 6.115 -13.607 1.00 71.38 117 GLY A CA 1
ATOM 866 C C . GLY A 1 117 ? 14.665 5.480 -13.880 1.00 71.38 117 GLY A C 1
ATOM 867 O O . GLY A 1 117 ? 14.227 5.427 -15.032 1.00 71.38 117 GLY A O 1
ATOM 868 N N . ALA A 1 118 ? 14.003 4.998 -12.827 1.00 73.75 118 ALA A N 1
ATOM 869 C CA . ALA A 1 118 ? 12.676 4.415 -12.882 1.00 73.75 118 ALA A CA 1
ATOM 870 C C . ALA A 1 118 ? 11.742 5.039 -11.834 1.00 73.75 118 ALA A C 1
ATOM 872 O O . ALA A 1 118 ? 12.186 5.423 -10.751 1.00 73.75 118 ALA A O 1
ATOM 873 N N . SER A 1 119 ? 10.447 5.129 -12.151 1.00 77.38 119 SER A N 1
ATOM 874 C CA . SER A 1 119 ? 9.413 5.354 -11.133 1.00 77.38 119 SER A CA 1
ATOM 875 C C . SER A 1 119 ? 9.014 4.009 -10.553 1.00 77.38 119 SER A C 1
ATOM 877 O O . SER A 1 119 ? 8.725 3.073 -11.292 1.00 77.38 119 SER A O 1
ATOM 879 N N . VAL A 1 120 ? 9.022 3.936 -9.229 1.00 80.12 120 VAL A N 1
ATOM 880 C CA . VAL A 1 120 ? 8.593 2.773 -8.456 1.00 80.12 120 VAL A CA 1
ATOM 881 C C . VAL A 1 120 ? 7.228 3.106 -7.861 1.00 80.12 120 VAL A C 1
ATOM 883 O O . VAL A 1 120 ? 7.055 4.216 -7.347 1.00 80.12 120 VAL A O 1
ATOM 886 N N . ARG A 1 121 ? 6.261 2.189 -7.929 1.00 77.62 121 ARG A N 1
ATOM 887 C CA . ARG A 1 121 ? 4.900 2.389 -7.406 1.00 77.62 121 ARG A CA 1
ATOM 888 C C . ARG A 1 121 ? 4.340 1.147 -6.721 1.00 77.62 121 ARG A C 1
ATOM 890 O O . ARG A 1 121 ? 4.737 0.028 -7.041 1.00 77.62 121 ARG A O 1
ATOM 897 N N . GLY A 1 122 ? 3.392 1.391 -5.816 1.00 76.31 122 GLY A N 1
ATOM 898 C CA . GLY A 1 122 ? 2.731 0.372 -5.008 1.00 76.31 122 GLY A CA 1
ATOM 899 C C . GLY A 1 122 ? 3.644 -0.230 -3.943 1.00 76.31 122 GLY A C 1
ATOM 900 O O . GLY A 1 122 ? 4.829 0.088 -3.863 1.00 76.31 122 GLY A O 1
ATOM 901 N N . LEU A 1 123 ? 3.065 -1.101 -3.124 1.00 82.88 123 LEU A N 1
ATOM 902 C CA . LEU A 1 123 ? 3.762 -2.005 -2.210 1.00 82.88 123 LEU A CA 1
ATOM 903 C C . LEU A 1 123 ? 2.797 -3.131 -1.797 1.00 82.88 123 LEU A C 1
ATOM 905 O O . LEU A 1 123 ? 2.608 -3.413 -0.612 1.00 82.88 123 LEU A O 1
ATOM 909 N N . ALA A 1 124 ? 2.142 -3.758 -2.780 1.00 84.62 124 ALA A N 1
ATOM 910 C CA . ALA A 1 124 ? 1.173 -4.824 -2.531 1.00 84.62 124 ALA A CA 1
ATOM 911 C C . ALA A 1 124 ? 1.792 -5.933 -1.688 1.00 84.62 124 ALA A C 1
ATOM 913 O O . ALA A 1 124 ? 2.910 -6.393 -1.955 1.00 84.62 124 ALA A O 1
ATOM 914 N N . LEU A 1 125 ? 1.040 -6.386 -0.685 1.00 84.56 125 LEU A N 1
ATOM 915 C CA . LEU A 1 125 ? 1.437 -7.475 0.210 1.00 84.56 125 LEU A CA 1
ATOM 916 C C . LEU A 1 125 ? 2.821 -7.269 0.866 1.00 84.56 125 LEU A C 1
ATOM 918 O O . LEU A 1 125 ? 3.505 -8.251 1.158 1.00 84.56 125 LEU A O 1
ATOM 922 N N . ASP A 1 126 ? 3.281 -6.019 1.041 1.00 87.31 126 ASP A N 1
ATOM 923 C CA . ASP A 1 126 ? 4.645 -5.687 1.500 1.00 87.31 126 ASP A CA 1
ATOM 924 C C . ASP A 1 126 ? 5.768 -6.325 0.647 1.00 87.31 126 ASP A C 1
ATOM 926 O O . ASP A 1 126 ? 6.898 -6.550 1.105 1.00 87.31 126 ASP A O 1
ATOM 930 N N . ARG A 1 127 ? 5.467 -6.660 -0.611 1.00 87.69 127 ARG A N 1
ATOM 931 C CA . ARG A 1 127 ? 6.317 -7.529 -1.430 1.00 87.69 127 ARG A CA 1
ATOM 932 C C . ARG A 1 127 ? 6.420 -7.093 -2.876 1.00 87.69 127 ARG A C 1
ATOM 934 O O . ARG A 1 127 ? 7.509 -7.185 -3.435 1.00 87.69 127 ARG A O 1
ATOM 941 N N . PHE A 1 128 ? 5.324 -6.672 -3.480 1.00 88.06 128 PHE A N 1
ATOM 942 C CA . PHE A 1 128 ? 5.265 -6.431 -4.909 1.00 88.06 128 PHE A CA 1
ATOM 943 C C . PHE A 1 128 ? 5.159 -4.948 -5.212 1.00 88.06 128 PHE A C 1
ATOM 945 O O . PHE A 1 128 ? 4.432 -4.211 -4.554 1.00 88.06 128 PHE A O 1
ATOM 952 N N . TYR A 1 129 ? 5.895 -4.526 -6.227 1.00 85.44 129 TYR A N 1
ATOM 953 C CA . TYR A 1 129 ? 5.908 -3.152 -6.699 1.00 85.44 129 TYR A CA 1
ATOM 954 C C . TYR A 1 129 ? 6.075 -3.143 -8.208 1.00 85.44 129 TYR A C 1
ATOM 956 O O . TYR A 1 129 ? 6.647 -4.068 -8.794 1.00 85.44 129 TYR A O 1
ATOM 964 N N . THR A 1 130 ? 5.595 -2.082 -8.837 1.00 85.38 130 THR A N 1
ATOM 965 C CA . THR A 1 130 ? 5.774 -1.873 -10.268 1.00 85.38 130 THR A CA 1
ATOM 966 C C . THR A 1 130 ? 6.880 -0.866 -10.516 1.00 85.38 130 THR A C 1
ATOM 968 O O . THR A 1 130 ? 7.097 0.075 -9.748 1.00 85.38 130 THR A O 1
ATOM 971 N N . VAL A 1 131 ? 7.629 -1.101 -11.588 1.00 83.19 131 VAL A N 1
ATOM 972 C CA . VAL A 1 131 ? 8.740 -0.257 -12.015 1.00 83.19 131 VAL A CA 1
ATOM 973 C C . VAL A 1 131 ? 8.489 0.188 -13.440 1.00 83.19 131 VAL A C 1
ATOM 975 O O . VAL A 1 131 ? 8.344 -0.647 -14.328 1.00 83.19 131 VAL A O 1
ATOM 978 N N . HIS A 1 132 ? 8.498 1.498 -13.663 1.00 81.69 132 HIS A N 1
ATOM 979 C CA . HIS A 1 132 ? 8.440 2.096 -14.989 1.00 81.69 132 HIS A CA 1
ATOM 980 C C . HIS A 1 132 ? 9.797 2.711 -15.352 1.00 81.69 132 HIS A C 1
ATOM 982 O O . HIS A 1 132 ? 10.241 3.684 -14.737 1.00 81.69 132 HIS A O 1
ATOM 988 N N . TYR A 1 133 ? 10.468 2.142 -16.357 1.00 80.31 133 TYR A N 1
ATOM 989 C CA . TYR A 1 133 ? 11.827 2.518 -16.754 1.00 80.31 133 TYR A CA 1
ATOM 990 C C . TYR A 1 133 ? 11.849 3.615 -17.832 1.00 80.31 133 TYR A C 1
ATOM 992 O O . TYR A 1 133 ? 12.088 3.333 -19.007 1.00 80.31 133 TYR A O 1
ATOM 1000 N N . PHE A 1 134 ? 11.679 4.884 -17.445 1.00 75.81 134 PHE A N 1
ATOM 1001 C CA . PHE A 1 134 ? 11.638 6.016 -18.391 1.00 75.81 134 PHE A CA 1
ATOM 1002 C C . PHE A 1 134 ? 12.896 6.174 -19.254 1.00 75.81 134 PHE A C 1
ATOM 1004 O O . PHE A 1 134 ? 12.819 6.645 -20.389 1.00 75.81 134 PHE A O 1
ATOM 1011 N N . ALA A 1 135 ? 14.058 5.805 -18.711 1.00 75.44 135 ALA A N 1
ATOM 1012 C CA . ALA A 1 135 ? 15.344 5.949 -19.388 1.00 75.44 135 ALA A CA 1
ATOM 1013 C C . ALA A 1 135 ? 15.634 4.837 -20.415 1.00 75.44 135 ALA A C 1
ATOM 1015 O O . ALA A 1 135 ? 16.650 4.898 -21.105 1.00 75.44 135 ALA A O 1
ATOM 1016 N N . ARG A 1 136 ? 14.786 3.801 -20.514 1.00 76.00 136 ARG A N 1
ATOM 1017 C CA . ARG A 1 136 ? 14.999 2.666 -21.426 1.00 76.00 136 ARG A CA 1
ATOM 1018 C C . ARG A 1 136 ? 14.180 2.821 -22.716 1.00 76.00 136 ARG A C 1
ATOM 1020 O O . ARG A 1 136 ? 13.023 3.238 -22.645 1.00 76.00 136 ARG A O 1
ATOM 1027 N N . PRO A 1 137 ? 14.727 2.449 -23.892 1.00 75.88 137 PRO A N 1
ATOM 1028 C CA . PRO A 1 137 ? 13.958 2.395 -25.136 1.00 75.88 137 PRO A CA 1
ATOM 1029 C C . PRO A 1 137 ? 12.691 1.546 -24.980 1.00 75.88 137 PRO A C 1
ATOM 1031 O O . PRO A 1 137 ? 12.729 0.479 -24.370 1.00 75.88 137 PRO A O 1
ATOM 1034 N N . GLY A 1 138 ? 11.563 2.037 -25.498 1.00 74.00 138 GLY A N 1
ATOM 1035 C CA . GLY A 1 138 ? 10.253 1.389 -25.347 1.00 74.00 138 GLY A CA 1
ATOM 1036 C C . GLY A 1 138 ? 9.634 1.491 -23.948 1.00 74.00 138 GLY A C 1
ATOM 1037 O O . GLY A 1 138 ? 8.516 1.014 -23.770 1.00 74.00 138 GLY A O 1
ATOM 1038 N N . ARG A 1 139 ? 10.341 2.111 -22.986 1.00 77.56 139 ARG A N 1
ATOM 1039 C CA . ARG A 1 139 ? 9.884 2.424 -21.621 1.00 77.56 139 ARG A CA 1
ATOM 1040 C C . ARG A 1 139 ? 9.115 1.262 -20.977 1.00 77.56 139 ARG A C 1
ATOM 1042 O O . ARG A 1 139 ? 7.934 1.393 -20.662 1.00 77.56 139 ARG A O 1
ATOM 1049 N N . PRO A 1 140 ? 9.761 0.089 -20.839 1.00 81.81 140 PRO A N 1
ATOM 1050 C CA . PRO A 1 140 ? 9.096 -1.098 -20.336 1.00 81.81 140 PRO A CA 1
ATOM 1051 C C . PRO A 1 140 ? 8.643 -0.895 -18.894 1.00 81.81 140 PRO A C 1
ATOM 1053 O O . PRO A 1 140 ? 9.254 -0.137 -18.126 1.00 81.81 140 PRO A O 1
ATOM 1056 N N . GLN A 1 141 ? 7.606 -1.639 -18.527 1.00 85.38 141 GLN A N 1
ATOM 1057 C CA . GLN A 1 141 ? 7.154 -1.746 -17.150 1.00 85.38 141 GLN A CA 1
ATOM 1058 C C . GLN A 1 141 ? 7.331 -3.169 -16.636 1.00 85.38 141 GLN A C 1
ATOM 1060 O O . GLN A 1 141 ? 7.207 -4.140 -17.385 1.00 85.38 141 GLN A O 1
ATOM 1065 N N . SER A 1 142 ? 7.646 -3.299 -15.354 1.00 88.19 142 SER A N 1
ATOM 1066 C CA . SER A 1 142 ? 7.876 -4.595 -14.721 1.00 88.19 142 SER A CA 1
ATOM 1067 C C . SER A 1 142 ? 7.194 -4.686 -13.368 1.00 88.19 142 SER A C 1
ATOM 1069 O O . SER A 1 142 ? 7.133 -3.699 -12.641 1.00 88.19 142 SER A O 1
ATOM 1071 N N . LEU A 1 143 ? 6.739 -5.887 -13.023 1.00 89.50 143 LEU A N 1
ATOM 1072 C CA . LEU A 1 143 ? 6.360 -6.267 -11.668 1.00 89.50 143 LEU A CA 1
ATOM 1073 C C . LEU A 1 143 ? 7.574 -6.892 -10.992 1.00 89.50 143 LEU A C 1
ATOM 1075 O O . LEU A 1 143 ? 8.145 -7.858 -11.500 1.00 89.50 143 LEU A O 1
ATOM 1079 N N . CYS A 1 144 ? 7.966 -6.351 -9.851 1.00 87.62 144 CYS A N 1
ATOM 1080 C CA . CYS A 1 144 ? 9.127 -6.798 -9.106 1.00 87.62 144 CYS A CA 1
ATOM 1081 C C . CYS A 1 144 ? 8.726 -7.343 -7.735 1.00 87.62 144 CYS A C 1
ATOM 1083 O O . CYS A 1 144 ? 7.848 -6.806 -7.062 1.00 87.62 144 CYS A O 1
ATOM 1085 N N . ASP A 1 145 ? 9.406 -8.404 -7.313 1.00 88.56 145 ASP A N 1
ATOM 1086 C CA . ASP A 1 145 ? 9.253 -9.042 -6.008 1.00 88.56 145 ASP A CA 1
ATOM 1087 C C . ASP A 1 145 ? 10.422 -8.634 -5.103 1.00 88.56 145 ASP A C 1
ATOM 1089 O O . ASP A 1 145 ? 11.568 -9.026 -5.327 1.00 88.56 145 ASP A O 1
ATOM 1093 N N . LEU A 1 146 ? 10.139 -7.861 -4.053 1.00 83.88 146 LEU A N 1
ATOM 1094 C CA . LEU A 1 146 ? 11.131 -7.387 -3.082 1.00 83.88 146 LEU A CA 1
ATOM 1095 C C . LEU A 1 146 ? 11.813 -8.523 -2.320 1.00 83.88 146 LEU A C 1
ATOM 1097 O O . LEU A 1 146 ? 12.900 -8.320 -1.784 1.00 83.88 146 LEU A O 1
ATOM 1101 N N . VAL A 1 147 ? 11.174 -9.689 -2.202 1.00 83.31 147 VAL A N 1
ATOM 1102 C CA . VAL A 1 147 ? 11.737 -10.821 -1.462 1.00 83.31 147 VAL A CA 1
ATOM 1103 C C . VAL A 1 147 ? 12.755 -11.574 -2.306 1.00 83.31 147 VAL A C 1
ATOM 1105 O O . VAL A 1 147 ? 13.810 -11.937 -1.797 1.00 83.31 147 VAL A O 1
ATOM 1108 N N . THR A 1 148 ? 12.447 -11.828 -3.577 1.00 85.19 148 THR A N 1
ATOM 1109 C CA . THR A 1 148 ? 13.342 -12.589 -4.465 1.00 85.19 148 THR A CA 1
ATOM 1110 C C . THR A 1 148 ? 14.289 -11.700 -5.267 1.00 85.19 148 THR A C 1
ATOM 1112 O O . THR A 1 148 ? 15.258 -12.200 -5.833 1.00 85.19 148 THR A O 1
ATOM 1115 N N . GLY A 1 149 ? 14.009 -10.397 -5.352 1.00 83.81 149 GLY A N 1
ATOM 1116 C CA . GLY A 1 149 ? 14.719 -9.452 -6.215 1.00 83.81 149 GLY A CA 1
ATOM 1117 C C . GLY A 1 149 ? 14.448 -9.658 -7.709 1.00 83.81 149 GLY A C 1
ATOM 1118 O O . GLY A 1 149 ? 15.066 -8.991 -8.537 1.00 83.81 149 GLY A O 1
ATOM 1119 N N . LYS A 1 150 ? 13.551 -10.583 -8.073 1.00 87.94 150 LYS A N 1
ATOM 1120 C CA . LYS A 1 150 ? 13.202 -10.876 -9.464 1.00 87.94 150 LYS A CA 1
ATOM 1121 C C . LYS A 1 150 ? 12.173 -9.867 -9.969 1.00 87.94 150 LYS A C 1
ATOM 1123 O O . LYS A 1 150 ? 11.291 -9.446 -9.224 1.00 87.94 150 LYS A O 1
ATOM 1128 N N . CYS A 1 151 ? 12.268 -9.534 -11.250 1.00 87.50 151 CYS A N 1
ATOM 1129 C CA . CYS A 1 151 ? 11.298 -8.702 -11.951 1.00 87.50 151 CYS A CA 1
ATOM 1130 C C . CYS A 1 151 ? 10.816 -9.422 -13.212 1.00 87.50 151 CYS A C 1
ATOM 1132 O O . CYS A 1 151 ? 11.629 -9.974 -13.955 1.00 87.50 151 CYS A O 1
ATOM 1134 N N . GLY A 1 152 ? 9.505 -9.406 -13.440 1.00 89.12 152 GLY A N 1
ATOM 1135 C CA . GLY A 1 152 ? 8.863 -9.869 -14.664 1.00 89.12 152 GLY A CA 1
ATOM 1136 C C . GLY A 1 152 ? 8.421 -8.685 -15.516 1.00 89.12 152 GLY A C 1
ATOM 1137 O O . GLY A 1 152 ? 7.869 -7.716 -14.998 1.00 89.12 152 GLY A O 1
ATOM 1138 N N . ASP A 1 153 ? 8.674 -8.755 -16.819 1.00 88.12 153 ASP A N 1
ATOM 1139 C CA . ASP A 1 153 ? 8.183 -7.775 -17.787 1.00 88.12 153 ASP A CA 1
ATOM 1140 C C . ASP A 1 153 ? 6.662 -7.908 -17.942 1.00 88.12 153 ASP A C 1
ATOM 1142 O O . ASP A 1 153 ? 6.161 -9.008 -18.165 1.00 88.12 153 ASP A O 1
ATOM 1146 N N . LEU A 1 154 ? 5.934 -6.795 -17.833 1.00 86.44 154 LEU A N 1
ATOM 1147 C CA . LEU A 1 154 ? 4.475 -6.777 -17.971 1.00 86.44 154 LEU A CA 1
ATOM 1148 C C . LEU A 1 154 ? 4.012 -6.796 -19.437 1.00 86.44 154 LEU A C 1
ATOM 1150 O O . LEU A 1 154 ? 2.814 -6.831 -19.700 1.00 86.44 154 LEU A O 1
ATOM 1154 N N . GLY A 1 155 ? 4.938 -6.725 -20.401 1.00 84.00 155 GLY A N 1
ATOM 1155 C CA . GLY A 1 155 ? 4.627 -6.595 -21.830 1.00 84.00 155 GLY A CA 1
ATOM 1156 C C . GLY A 1 155 ? 4.170 -5.187 -22.225 1.00 84.00 155 GLY A C 1
ATOM 1157 O O . GLY A 1 155 ? 3.940 -4.910 -23.399 1.00 84.00 155 GLY A O 1
ATOM 1158 N N . LEU A 1 156 ? 4.095 -4.278 -21.254 1.00 79.12 156 LEU A N 1
ATOM 1159 C CA . LEU A 1 156 ? 3.719 -2.885 -21.435 1.00 79.12 156 LEU A CA 1
ATOM 1160 C C . LEU A 1 156 ? 4.846 -2.109 -22.111 1.00 79.12 156 LEU A C 1
ATOM 1162 O O . LEU A 1 156 ? 6.003 -2.163 -21.680 1.00 79.12 156 LEU A O 1
ATOM 1166 N N . ARG A 1 157 ? 4.500 -1.388 -23.176 1.00 75.56 157 ARG A N 1
ATOM 1167 C CA . ARG A 1 157 ? 5.395 -0.516 -23.941 1.00 75.56 157 ARG A CA 1
ATOM 1168 C C . ARG A 1 157 ? 4.664 0.783 -24.240 1.00 75.56 157 ARG A C 1
ATOM 1170 O O . ARG A 1 157 ? 3.494 0.747 -24.610 1.00 75.56 157 ARG A O 1
ATOM 1177 N N . GLU A 1 158 ? 5.344 1.919 -24.124 1.00 65.38 158 GLU A N 1
ATOM 1178 C CA . GLU A 1 158 ? 4.773 3.172 -24.627 1.00 65.38 158 GLU A CA 1
ATOM 1179 C C . GLU A 1 158 ? 4.756 3.162 -26.167 1.00 65.38 158 GLU A C 1
ATOM 1181 O O . GLU A 1 158 ? 5.778 2.893 -26.807 1.00 65.38 158 GLU A O 1
ATOM 1186 N N . LEU A 1 159 ? 3.597 3.460 -26.769 1.00 52.91 159 LEU A N 1
ATOM 1187 C CA . LEU A 1 159 ? 3.459 3.593 -28.222 1.00 52.91 159 LEU A CA 1
ATOM 1188 C C . LEU A 1 159 ? 4.100 4.905 -28.717 1.00 52.91 159 LEU A C 1
ATOM 1190 O O . LEU A 1 159 ? 4.005 5.933 -28.039 1.00 52.91 159 LEU A O 1
ATOM 1194 N N . PRO A 1 160 ? 4.713 4.932 -29.917 1.00 46.50 160 PRO A N 1
ATOM 1195 C CA . PRO A 1 160 ? 5.305 6.151 -30.442 1.00 46.50 160 PRO A CA 1
ATOM 1196 C C . PRO A 1 160 ? 4.211 7.147 -30.872 1.00 46.50 160 PRO A C 1
ATOM 1198 O O . PRO A 1 160 ? 3.482 6.923 -31.833 1.00 46.50 160 PRO A O 1
ATOM 1201 N N . ALA A 1 161 ? 4.159 8.288 -30.183 1.00 48.09 161 ALA A N 1
ATOM 1202 C CA . ALA A 1 161 ? 3.666 9.583 -30.671 1.00 48.09 161 ALA A CA 1
ATOM 1203 C C . ALA A 1 161 ? 2.153 9.829 -30.896 1.00 48.09 161 ALA A C 1
ATOM 1205 O O . ALA A 1 161 ? 1.813 10.888 -31.424 1.00 48.09 161 ALA A O 1
ATOM 1206 N N . ALA A 1 162 ? 1.223 8.982 -30.445 1.00 38.88 162 ALA A N 1
ATOM 1207 C CA . ALA A 1 162 ? -0.211 9.299 -30.520 1.00 38.88 162 ALA A CA 1
ATOM 1208 C C . ALA A 1 162 ? -0.841 9.479 -29.128 1.00 38.88 162 ALA A C 1
ATOM 1210 O O . ALA A 1 162 ? -1.177 8.506 -28.471 1.00 38.88 162 ALA A O 1
ATOM 1211 N N . ARG A 1 163 ? -1.043 10.752 -28.746 1.00 38.19 163 ARG A N 1
ATOM 1212 C CA . ARG A 1 163 ? -1.861 11.250 -27.617 1.00 38.19 163 ARG A CA 1
ATOM 1213 C C . ARG A 1 163 ? -1.384 10.819 -26.224 1.00 38.19 163 ARG A C 1
ATOM 1215 O O . ARG A 1 163 ? -1.680 9.725 -25.790 1.00 38.19 163 ARG A O 1
ATOM 1222 N N . SER A 1 164 ? -0.719 11.749 -25.529 1.00 37.03 164 SER A N 1
ATOM 1223 C CA . SER A 1 164 ? -0.453 11.770 -24.078 1.00 37.03 164 SER A CA 1
ATOM 1224 C C . SER A 1 164 ? 0.073 10.468 -23.466 1.00 37.03 164 SER A C 1
ATOM 1226 O O . SER A 1 164 ? -0.669 9.507 -23.322 1.00 37.03 164 SER A O 1
ATOM 1228 N N . GLY A 1 165 ? 1.342 10.486 -23.036 1.00 37.28 165 GLY A N 1
ATOM 1229 C CA . GLY A 1 165 ? 2.040 9.397 -22.344 1.00 37.28 165 GLY A CA 1
ATOM 1230 C C . GLY A 1 165 ? 1.205 8.738 -21.250 1.00 37.28 165 GLY A C 1
ATOM 1231 O O . GLY A 1 165 ? 1.255 9.124 -20.082 1.00 37.28 165 GLY A O 1
ATOM 1232 N N . THR A 1 166 ? 0.429 7.740 -21.660 1.00 40.88 166 THR A N 1
ATOM 1233 C CA . THR A 1 166 ? -0.406 6.949 -20.779 1.00 40.88 166 THR A CA 1
ATOM 1234 C C . THR A 1 166 ? 0.538 5.927 -20.196 1.00 40.88 166 THR A C 1
ATOM 1236 O O . THR A 1 166 ? 0.805 4.880 -20.782 1.00 40.88 166 THR A O 1
ATOM 1239 N N . VAL A 1 167 ? 1.121 6.282 -19.055 1.00 49.34 167 VAL A N 1
ATOM 1240 C CA . VAL A 1 167 ? 1.649 5.265 -18.165 1.00 49.34 167 VAL A CA 1
ATOM 1241 C C . VAL A 1 167 ? 0.436 4.423 -17.803 1.00 49.34 167 VAL A C 1
ATOM 1243 O O . VAL A 1 167 ? -0.456 4.908 -17.112 1.00 49.34 167 VAL A O 1
ATOM 1246 N N . ILE A 1 168 ? 0.366 3.197 -18.319 1.00 52.28 168 ILE A N 1
ATOM 1247 C CA . ILE A 1 168 ? -0.508 2.189 -17.730 1.00 52.28 168 ILE A CA 1
ATOM 1248 C C . ILE A 1 168 ? 0.053 2.017 -16.333 1.00 52.28 168 ILE A C 1
ATOM 1250 O O . ILE A 1 168 ? 1.158 1.515 -16.178 1.00 52.28 168 ILE A O 1
ATOM 1254 N N . LEU A 1 169 ? -0.619 2.609 -15.359 1.00 54.81 169 LEU A N 1
ATOM 1255 C CA . LEU A 1 169 ? -0.302 2.461 -13.958 1.00 54.81 169 LEU A CA 1
ATOM 1256 C C . LEU A 1 169 ? -1.111 1.251 -13.546 1.00 54.81 169 LEU A C 1
ATOM 1258 O O . LEU A 1 169 ? -2.300 1.427 -13.296 1.00 54.81 169 LEU A O 1
ATOM 1262 N N . PRO A 1 170 ? -0.539 0.039 -13.587 1.00 55.22 170 PRO A N 1
ATOM 1263 C CA . PRO A 1 170 ? -1.310 -1.103 -13.160 1.00 55.22 170 PRO A CA 1
ATOM 1264 C C . PRO A 1 170 ? -1.657 -0.836 -11.692 1.00 55.22 170 PRO A C 1
ATOM 1266 O O . PRO A 1 170 ? -0.779 -0.457 -10.900 1.00 55.22 170 PRO A O 1
ATOM 1269 N N . GLU A 1 171 ? -2.949 -0.869 -11.381 1.00 52.78 171 GLU A N 1
ATOM 1270 C CA . GLU A 1 171 ? -3.419 -0.569 -10.040 1.00 52.78 171 GLU A CA 1
ATOM 1271 C C . GLU A 1 171 ? -2.943 -1.722 -9.169 1.00 52.78 171 GLU A C 1
ATOM 1273 O O . GLU A 1 171 ? -3.354 -2.870 -9.306 1.00 52.78 171 GLU A O 1
ATOM 1278 N N . VAL A 1 172 ? -1.927 -1.435 -8.365 1.00 55.78 172 VAL A N 1
ATOM 1279 C CA . VAL A 1 172 ? -1.423 -2.380 -7.384 1.00 55.78 172 VAL A CA 1
ATOM 1280 C C . VAL A 1 172 ? -2.320 -2.173 -6.176 1.00 55.78 172 VAL A C 1
ATOM 1282 O O . VAL A 1 172 ? -2.010 -1.341 -5.321 1.00 55.78 172 VAL A O 1
ATOM 1285 N N . ASP A 1 173 ? -3.453 -2.872 -6.145 1.00 60.41 173 ASP A N 1
ATOM 1286 C CA . ASP A 1 173 ? -4.276 -2.929 -4.942 1.00 60.41 173 ASP A CA 1
ATOM 1287 C C . ASP A 1 173 ? -3.578 -3.816 -3.885 1.00 60.41 173 ASP A C 1
ATOM 1289 O O . ASP A 1 173 ? -2.368 -4.064 -3.931 1.00 60.41 173 ASP A O 1
ATOM 1293 N N . THR A 1 174 ? -4.300 -4.294 -2.875 1.00 67.75 174 THR A N 1
ATOM 1294 C CA . THR A 1 174 ? -3.678 -5.170 -1.873 1.00 67.75 174 THR A CA 1
ATOM 1295 C C . THR A 1 174 ? -3.254 -6.546 -2.401 1.00 67.75 174 THR A C 1
ATOM 1297 O O . THR A 1 174 ? -2.323 -7.104 -1.829 1.00 67.75 174 THR A O 1
ATOM 1300 N N . ARG A 1 175 ? -3.863 -7.101 -3.457 1.00 79.88 175 ARG A N 1
ATOM 1301 C CA . ARG A 1 175 ? -3.688 -8.491 -3.926 1.00 79.88 175 ARG A CA 1
ATOM 1302 C C . ARG A 1 175 ? -3.673 -8.658 -5.448 1.00 79.88 175 ARG A C 1
ATOM 1304 O O . ARG A 1 175 ? -2.967 -9.537 -5.942 1.00 79.88 175 ARG A O 1
ATOM 1311 N N . LEU A 1 176 ? -4.487 -7.920 -6.181 1.00 81.44 176 LEU A N 1
ATOM 1312 C CA . LEU A 1 176 ? -4.608 -7.998 -7.623 1.00 81.44 176 LEU A CA 1
ATOM 1313 C C . LEU A 1 176 ? -3.778 -6.900 -8.283 1.00 81.44 176 LEU A C 1
ATOM 1315 O O . LEU A 1 176 ? -3.594 -5.800 -7.770 1.00 81.44 176 LEU A O 1
ATOM 1319 N N . LEU A 1 177 ? -3.253 -7.254 -9.445 1.00 82.75 177 LEU A N 1
ATOM 1320 C CA . LEU A 1 177 ? -2.696 -6.318 -10.396 1.00 82.75 177 LEU A CA 1
ATOM 1321 C C . LEU A 1 177 ? -3.465 -6.487 -11.692 1.00 82.75 177 LEU A C 1
ATOM 1323 O O . LEU A 1 177 ? -3.410 -7.569 -12.283 1.00 82.75 177 LEU A O 1
ATOM 1327 N N . ASP A 1 178 ? -4.130 -5.443 -12.156 1.00 81.25 178 ASP A N 1
ATOM 1328 C CA . ASP A 1 178 ? -4.811 -5.463 -13.440 1.00 81.25 178 ASP A CA 1
ATOM 1329 C C . ASP A 1 178 ? -4.317 -4.359 -14.373 1.00 81.25 178 ASP A C 1
ATOM 1331 O O . ASP A 1 178 ? -3.808 -3.315 -13.954 1.00 81.25 178 ASP A O 1
ATOM 1335 N N . TYR A 1 179 ? -4.362 -4.658 -15.669 1.00 81.00 179 TYR A N 1
ATOM 1336 C CA . TYR A 1 179 ? -3.996 -3.729 -16.727 1.00 81.00 179 TYR A CA 1
ATOM 1337 C C . TYR A 1 179 ? -4.447 -4.230 -18.098 1.00 81.00 179 TYR A C 1
ATOM 1339 O O . TYR A 1 179 ? -4.656 -5.422 -18.321 1.00 81.00 179 TYR A O 1
ATOM 1347 N N . GLU A 1 180 ? -4.540 -3.312 -19.056 1.00 79.25 180 GLU A N 1
ATOM 1348 C CA . GLU A 1 180 ? -4.845 -3.634 -20.449 1.00 79.25 180 GLU A CA 1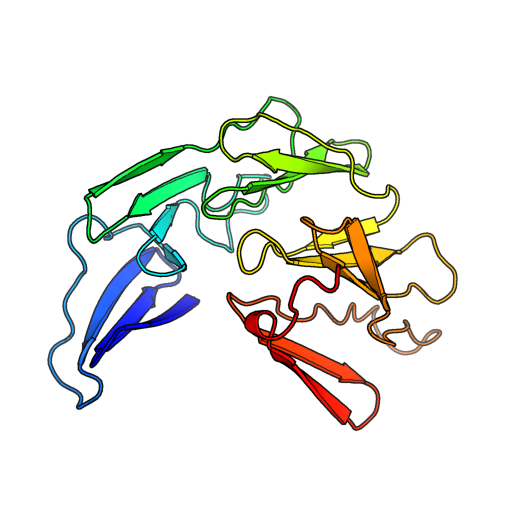
ATOM 1349 C C . GLU A 1 180 ? -3.569 -3.720 -21.299 1.00 79.25 180 GLU A C 1
ATOM 1351 O O . GLU A 1 180 ? -2.645 -2.917 -21.154 1.00 79.25 180 GLU A O 1
ATOM 1356 N N . VAL A 1 181 ? -3.519 -4.686 -22.220 1.00 78.00 181 VAL A N 1
ATOM 1357 C CA . VAL A 1 181 ? -2.480 -4.800 -23.255 1.00 78.00 181 VAL A CA 1
ATOM 1358 C C . VAL A 1 181 ? -3.143 -5.126 -24.586 1.00 78.00 181 VAL A C 1
ATOM 1360 O O . VAL A 1 181 ? -3.625 -6.239 -24.795 1.00 78.00 181 VAL A O 1
ATOM 1363 N N . GLY A 1 182 ? -3.148 -4.162 -25.510 1.00 76.94 182 GLY A N 1
ATOM 1364 C CA . GLY A 1 182 ? -3.922 -4.299 -26.746 1.00 76.94 182 GLY A CA 1
ATOM 1365 C C . GLY A 1 182 ? -5.405 -4.490 -26.421 1.00 76.94 182 GLY A C 1
ATOM 1366 O O . GLY A 1 182 ? -5.956 -3.711 -25.654 1.00 76.94 182 GLY A O 1
ATOM 1367 N N . ASP A 1 183 ? -6.016 -5.549 -26.953 1.00 80.12 183 ASP A N 1
ATOM 1368 C CA . ASP A 1 183 ? -7.426 -5.894 -26.704 1.00 80.12 183 ASP A CA 1
ATOM 1369 C C . ASP A 1 183 ? -7.611 -6.872 -25.525 1.00 80.12 183 ASP A C 1
ATOM 1371 O O . ASP A 1 183 ? -8.681 -7.459 -25.351 1.00 80.12 183 ASP A O 1
ATOM 1375 N N . GLN A 1 184 ? -6.560 -7.120 -24.736 1.00 79.31 184 GLN A N 1
ATOM 1376 C CA . GLN A 1 184 ? -6.601 -8.050 -23.609 1.00 79.31 184 GLN A CA 1
ATOM 1377 C C . GLN A 1 184 ? -6.625 -7.299 -22.282 1.00 79.31 184 GLN A C 1
ATOM 1379 O O . GLN A 1 184 ? -5.804 -6.415 -22.048 1.00 79.31 184 GLN A O 1
ATOM 1384 N N . HIS A 1 185 ? -7.511 -7.725 -21.385 1.00 81.81 185 HIS A N 1
ATOM 1385 C CA . HIS A 1 185 ? -7.476 -7.345 -19.979 1.00 81.81 185 HIS A CA 1
ATOM 1386 C C . HIS A 1 185 ? -6.735 -8.431 -19.190 1.00 81.81 185 HIS A C 1
ATOM 1388 O O . HIS A 1 185 ? -7.130 -9.601 -19.201 1.00 81.81 185 HIS A O 1
ATOM 1394 N N . VAL A 1 186 ? -5.629 -8.058 -18.554 1.00 84.31 186 VAL A N 1
ATOM 1395 C CA . VAL A 1 186 ? -4.767 -8.952 -17.781 1.00 84.31 186 VAL A CA 1
ATOM 1396 C C . VAL A 1 186 ? -5.040 -8.723 -16.304 1.00 84.31 186 VAL A C 1
ATOM 1398 O O . VAL A 1 186 ? -4.993 -7.590 -15.846 1.00 84.31 186 VAL A O 1
ATOM 1401 N N . VAL A 1 187 ? -5.270 -9.806 -15.561 1.00 85.56 187 VAL A N 1
ATOM 1402 C CA . VAL A 1 187 ? -5.394 -9.791 -14.099 1.00 85.56 187 VAL A CA 1
ATOM 1403 C C . VAL A 1 187 ? -4.394 -10.784 -13.521 1.00 85.56 187 VAL A C 1
ATOM 1405 O O . VAL A 1 187 ? -4.375 -11.956 -13.905 1.00 85.56 187 VAL A O 1
ATOM 1408 N N . ILE A 1 188 ? -3.563 -10.324 -12.592 1.00 86.19 188 ILE A N 1
ATOM 1409 C CA . ILE A 1 188 ? -2.561 -11.126 -11.894 1.00 86.19 188 ILE A CA 1
ATOM 1410 C C . ILE A 1 188 ? -2.912 -11.151 -10.408 1.00 86.19 188 ILE A C 1
ATOM 1412 O O . ILE A 1 188 ? -2.928 -10.120 -9.744 1.00 86.19 188 ILE A O 1
ATOM 1416 N N . ASP A 1 189 ? -3.144 -12.349 -9.875 1.00 88.75 189 ASP A N 1
ATOM 1417 C CA . ASP A 1 189 ? -3.292 -12.576 -8.436 1.00 88.75 189 ASP A CA 1
ATOM 1418 C C . ASP A 1 189 ? -1.906 -12.713 -7.789 1.00 88.75 189 ASP A C 1
ATOM 1420 O O . ASP A 1 189 ? -1.232 -13.739 -7.934 1.00 88.75 189 ASP A O 1
ATOM 1424 N N . LEU A 1 190 ? -1.461 -11.669 -7.088 1.00 87.81 190 LEU A N 1
ATOM 1425 C CA . LEU A 1 190 ? -0.117 -11.582 -6.516 1.00 87.81 190 LEU A CA 1
ATOM 1426 C C . LEU A 1 190 ? 0.120 -12.622 -5.410 1.00 87.81 190 LEU A C 1
ATOM 1428 O O . LEU A 1 190 ? 1.257 -13.061 -5.213 1.00 87.81 190 LEU A O 1
ATOM 1432 N N . GLU A 1 191 ? -0.933 -13.095 -4.735 1.00 87.19 191 GLU A N 1
ATOM 1433 C CA . GLU A 1 191 ? -0.827 -14.179 -3.747 1.00 87.19 191 GLU A CA 1
ATOM 1434 C C . GLU A 1 191 ? -0.443 -15.517 -4.391 1.00 87.19 191 GLU A C 1
ATOM 1436 O O . GLU A 1 191 ? 0.173 -16.370 -3.746 1.00 87.19 191 GLU A O 1
ATOM 1441 N N . ARG A 1 192 ? -0.747 -15.706 -5.682 1.00 89.62 192 ARG A N 1
ATOM 1442 C CA . ARG A 1 192 ? -0.393 -16.927 -6.424 1.00 89.62 192 ARG A CA 1
ATOM 1443 C C . ARG A 1 192 ? 1.069 -16.954 -6.865 1.00 89.62 192 ARG A C 1
ATOM 1445 O O . ARG A 1 192 ? 1.554 -18.010 -7.269 1.00 89.62 192 ARG A O 1
ATOM 1452 N N . ILE A 1 193 ? 1.795 -15.839 -6.762 1.00 86.69 193 ILE A N 1
ATOM 1453 C CA . ILE A 1 193 ? 3.220 -15.767 -7.104 1.00 86.69 193 ILE A CA 1
ATOM 1454 C C . ILE A 1 193 ? 4.046 -16.317 -5.933 1.00 86.69 193 ILE A C 1
ATOM 1456 O O . ILE A 1 193 ? 4.539 -15.598 -5.053 1.00 86.69 193 ILE A O 1
ATOM 1460 N N . THR A 1 194 ? 4.205 -17.638 -5.910 1.00 80.38 194 THR A N 1
ATOM 1461 C CA . THR A 1 194 ? 4.983 -18.343 -4.885 1.00 80.38 194 THR A CA 1
ATOM 1462 C C . THR A 1 194 ? 6.489 -18.155 -5.069 1.00 80.38 194 THR A C 1
ATOM 1464 O O . THR A 1 194 ? 6.974 -17.930 -6.177 1.00 80.38 194 THR A O 1
ATOM 1467 N N . ARG A 1 195 ? 7.256 -18.300 -3.982 1.00 69.56 195 ARG A N 1
ATOM 1468 C CA . ARG A 1 195 ? 8.722 -18.372 -4.039 1.00 69.56 195 ARG A CA 1
ATOM 1469 C C . ARG A 1 195 ? 9.126 -19.661 -4.758 1.00 69.56 195 ARG A C 1
ATOM 1471 O O . ARG A 1 195 ? 9.174 -20.716 -4.137 1.00 69.56 195 ARG A O 1
ATOM 1478 N N . THR A 1 196 ? 9.408 -19.600 -6.052 1.00 56.81 196 THR A N 1
ATOM 1479 C CA . THR A 1 196 ? 10.162 -20.677 -6.705 1.00 56.81 196 THR A CA 1
ATOM 1480 C C . THR A 1 196 ? 11.605 -20.574 -6.221 1.00 56.81 196 THR A C 1
ATOM 1482 O O . THR A 1 196 ? 12.261 -19.560 -6.506 1.00 56.81 196 THR A O 1
ATOM 1485 N N . GLY A 1 197 ? 12.021 -21.569 -5.430 1.00 45.16 197 GLY A N 1
ATOM 1486 C CA . GLY A 1 197 ? 13.402 -21.767 -4.982 1.00 45.16 197 GLY A CA 1
ATOM 1487 C C . GLY A 1 197 ? 14.375 -21.979 -6.130 1.00 45.16 197 GLY A C 1
ATOM 1488 O O . GLY A 1 197 ? 13.914 -22.295 -7.251 1.00 45.16 197 GLY A O 1
#